Protein AF-0000000072544429 (afdb_homodimer)

Foldseek 3Di:
DDCVLVQKFKEKEWEWEDPDPPTDIDIDIDIGGAQAFQVVVLVVVCVVDVQSDWDWDQDPPQGTATQDGSRRGADCPPQNKGWFKAKQVRHGDPGDRRNDGDDGPIYIYTYIDTDDPCPPD/DDCVLVQKFKEKEWEWEDPDPPTDIDIDIDIGGAQAFQVVVLVVVCVVDVQSDWDWDQDPPQGTATQDGSPRGADCPPQNKGWFKAKQVRHGDPGDRRNDGDDGPIYIYTYIDTDDPPPPD

Solvent-accessible surface area (backbone atoms only — not comparable to full-atom values): 13353 Å² total; per-residue (Å²): 137,90,69,82,69,69,69,48,30,38,35,35,44,33,41,35,29,84,79,54,90,81,63,50,74,51,70,49,78,42,79,37,64,67,74,47,31,38,47,60,52,45,54,52,42,11,57,74,36,72,64,45,24,33,29,31,33,42,40,60,91,60,36,44,45,66,43,23,48,54,85,47,64,47,35,62,80,86,66,30,24,37,62,46,50,21,39,72,82,70,40,74,55,94,62,44,40,49,71,35,52,64,52,74,72,34,3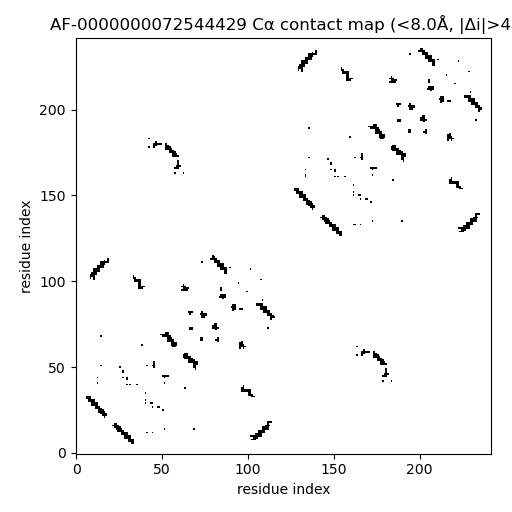8,38,32,41,35,49,40,66,66,71,82,68,73,73,129,136,80,75,75,67,69,68,50,33,38,35,35,44,33,43,35,30,82,79,53,89,83,64,48,74,48,71,48,78,41,79,37,64,68,74,47,32,38,46,58,50,46,52,51,41,12,56,74,36,71,66,46,24,34,29,31,34,43,40,59,89,61,35,43,45,67,44,24,48,53,86,47,63,45,34,61,81,87,65,31,25,37,62,44,50,21,39,71,82,70,40,73,55,94,63,43,40,52,69,36,51,64,52,73,72,33,39,38,33,40,35,48,41,66,65,72,81,68,72,72,129

Structure (mmCIF, N/CA/C/O backbone):
data_AF-0000000072544429-model_v1
#
loop_
_entity.id
_entity.type
_entity.pdbx_description
1 polymer 'Transcobalamin-like C-terminal domain-containing protein'
#
loop_
_atom_site.group_PDB
_atom_site.id
_atom_site.type_symbol
_atom_site.label_atom_id
_atom_site.label_alt_id
_atom_site.label_comp_id
_atom_site.label_asym_id
_atom_site.label_entity_id
_atom_site.label_seq_id
_atom_site.pdbx_PDB_ins_code
_atom_site.Cartn_x
_atom_site.Cartn_y
_atom_site.Cartn_z
_atom_site.occupancy
_atom_site.B_iso_or_equiv
_atom_site.auth_seq_id
_atom_site.auth_comp_id
_atom_site.auth_asym_id
_atom_site.auth_atom_id
_atom_site.pdbx_PDB_model_num
ATOM 1 N N . MET A 1 1 ? -32.344 24.516 -3.695 1 34.16 1 MET A N 1
ATOM 2 C CA . MET A 1 1 ? -31.188 23.984 -4.391 1 34.16 1 MET A CA 1
ATOM 3 C C . MET A 1 1 ? -30.438 22.984 -3.518 1 34.16 1 MET A C 1
ATOM 5 O O . MET A 1 1 ? -29.328 22.562 -3.854 1 34.16 1 MET A O 1
ATOM 9 N N . GLY A 1 2 ? -30.812 22.688 -2.195 1 32.78 2 GLY A N 1
ATOM 10 C CA . GLY A 1 2 ? -29.891 22.672 -1.06 1 32.78 2 GLY A CA 1
ATOM 11 C C . GLY A 1 2 ? -28.859 21.562 -1.135 1 32.78 2 GLY A C 1
ATOM 12 O O . GLY A 1 2 ? -27.656 21.828 -1.065 1 32.78 2 GLY A O 1
ATOM 13 N N . SER A 1 3 ? -29 20.375 -0.21 1 39.56 3 SER A N 1
ATOM 14 C CA . SER A 1 3 ? -28.594 19.469 0.858 1 39.56 3 SER A CA 1
ATOM 15 C C . SER A 1 3 ? -28.078 18.141 0.297 1 39.56 3 SER A C 1
ATOM 17 O O . SER A 1 3 ? -28.203 17.094 0.939 1 39.56 3 SER A O 1
ATOM 19 N N . TYR A 1 4 ? -28.125 17.781 -0.86 1 42.16 4 TYR A N 1
ATOM 20 C CA . TYR A 1 4 ? -27.891 16.5 -1.511 1 42.16 4 TYR A CA 1
ATOM 21 C C . TYR A 1 4 ? -26.531 15.922 -1.142 1 42.16 4 TYR A C 1
ATOM 23 O O . TYR A 1 4 ? -26.219 14.789 -1.49 1 42.16 4 TYR A O 1
ATOM 31 N N . LEU A 1 5 ? -25.547 16.812 -1.023 1 50.72 5 LEU A N 1
ATOM 32 C CA . LEU A 1 5 ? -24.188 16.422 -0.693 1 50.72 5 LEU A CA 1
ATOM 33 C C . LEU A 1 5 ? -24.109 15.789 0.691 1 50.72 5 LEU A C 1
ATOM 35 O O . LEU A 1 5 ? -23.062 15.812 1.343 1 50.72 5 LEU A O 1
ATOM 39 N N . SER A 1 6 ? -25.312 15.562 1.276 1 61.19 6 SER A N 1
ATOM 40 C CA . SER A 1 6 ? -25.609 15.25 2.674 1 61.19 6 SER A CA 1
ATOM 41 C C . SER A 1 6 ? -24.844 14.008 3.131 1 61.19 6 SER A C 1
ATOM 43 O O . SER A 1 6 ? -24.469 13.906 4.301 1 61.19 6 SER A O 1
ATOM 45 N N . GLY A 1 7 ? -24.516 13.18 2.271 1 78 7 GLY A N 1
ATOM 46 C CA . GLY A 1 7 ? -23.922 11.914 2.682 1 78 7 GLY A CA 1
ATOM 47 C C . GLY A 1 7 ? -22.406 11.906 2.584 1 78 7 GLY A C 1
ATOM 48 O O . GLY A 1 7 ? -21.75 11.062 3.193 1 78 7 GLY A O 1
ATOM 49 N N . PHE A 1 8 ? -21.969 12.992 1.884 1 84.56 8 PHE A N 1
ATOM 50 C CA . PHE A 1 8 ? -20.531 13.023 1.747 1 84.56 8 PHE A CA 1
ATOM 51 C C . PHE A 1 8 ? -19.906 13.953 2.783 1 84.56 8 PHE A C 1
ATOM 53 O O . PHE A 1 8 ? -20.531 14.93 3.201 1 84.56 8 PHE A O 1
ATOM 60 N N . CYS A 1 9 ? -18.891 13.562 3.322 1 91.94 9 CYS A N 1
ATOM 61 C CA . CYS A 1 9 ? -18.047 14.359 4.195 1 91.94 9 CYS A CA 1
ATOM 62 C C . CYS A 1 9 ? -16.812 14.875 3.443 1 91.94 9 CYS A C 1
ATOM 64 O O . CYS A 1 9 ? -16.578 14.484 2.301 1 91.94 9 CYS A O 1
ATOM 66 N N . TYR A 1 10 ? -16.156 15.883 4.031 1 95.44 10 TYR A N 1
ATOM 67 C CA . TYR A 1 10 ? -14.898 16.297 3.432 1 95.44 10 TYR A CA 1
ATOM 68 C C . TYR A 1 10 ? -13.773 16.266 4.461 1 95.44 10 TYR A C 1
ATOM 70 O O . TYR A 1 10 ? -14.016 16.453 5.656 1 95.44 10 TYR A O 1
ATOM 78 N N . VAL A 1 11 ? -12.664 15.922 4.082 1 97.94 11 VAL A N 1
ATOM 79 C CA . VAL A 1 11 ? -11.43 15.898 4.859 1 97.94 11 VAL A CA 1
ATOM 80 C C . VAL A 1 11 ? -10.32 16.609 4.086 1 97.94 11 VAL A C 1
ATOM 82 O O . VAL A 1 11 ? -10.188 16.438 2.873 1 97.94 11 VAL A O 1
ATOM 85 N N . LYS A 1 12 ? -9.562 17.484 4.746 1 98.75 12 LYS A N 1
ATOM 86 C CA . LYS A 1 12 ? -8.359 18.078 4.152 1 98.75 12 LYS A CA 1
ATOM 87 C C . LYS A 1 12 ? -7.121 17.266 4.523 1 98.75 12 LYS A C 1
ATOM 89 O O . LYS A 1 12 ? -6.84 17.062 5.707 1 98.75 12 LYS A O 1
ATOM 94 N N . LEU A 1 13 ? -6.414 16.766 3.561 1 98.81 13 LEU A N 1
ATOM 95 C CA . LEU A 1 13 ? -5.16 16.062 3.789 1 98.81 13 LEU A CA 1
ATOM 96 C C . LEU A 1 13 ? -3.967 16.953 3.465 1 98.81 13 LEU A C 1
ATOM 98 O O . LEU A 1 13 ? -3.943 17.609 2.422 1 98.81 13 LEU A O 1
ATOM 102 N N . LYS A 1 14 ? -3.016 16.953 4.344 1 98.88 14 LYS A N 1
ATOM 103 C CA . LYS A 1 14 ? -1.781 17.703 4.172 1 98.88 14 LYS A CA 1
ATOM 104 C C . LYS A 1 14 ? -0.558 16.797 4.254 1 98.88 14 LYS A C 1
ATOM 106 O O . LYS A 1 14 ? -0.542 15.836 5.027 1 98.88 14 LYS A O 1
ATOM 111 N N . ILE A 1 15 ? 0.41 17.109 3.412 1 98.94 15 ILE A N 1
ATOM 112 C CA . ILE A 1 15 ? 1.74 16.516 3.553 1 98.94 15 ILE A CA 1
ATOM 113 C C . ILE A 1 15 ? 2.779 17.625 3.682 1 98.94 15 ILE A C 1
ATOM 115 O O . ILE A 1 15 ? 2.658 18.672 3.045 1 98.94 15 ILE A O 1
ATOM 119 N N . GLN A 1 16 ? 3.719 17.344 4.566 1 98.81 16 GLN A N 1
ATOM 120 C CA . GLN A 1 16 ? 4.703 18.422 4.707 1 98.81 16 GLN A CA 1
ATOM 121 C C . GLN A 1 16 ? 6.055 17.859 5.16 1 98.81 16 GLN A C 1
ATOM 123 O O . GLN A 1 16 ? 6.109 16.891 5.918 1 98.81 16 GLN A O 1
ATOM 128 N N . ASN A 1 17 ? 7.078 18.391 4.656 1 98.69 17 ASN A N 1
ATOM 129 C CA . ASN A 1 17 ? 8.477 18.219 5.035 1 98.69 17 ASN A CA 1
ATOM 130 C C . ASN A 1 17 ? 9.148 19.547 5.324 1 98.69 17 ASN A C 1
ATOM 132 O O . ASN A 1 17 ? 9.445 20.312 4.406 1 98.69 17 ASN A O 1
ATOM 136 N N . ASP A 1 18 ? 9.398 19.734 6.602 1 97.25 18 ASP A N 1
ATOM 137 C CA . ASP A 1 18 ? 10.023 21 6.992 1 97.25 18 ASP A CA 1
ATOM 138 C C . ASP A 1 18 ? 11.422 20.75 7.57 1 97.25 18 ASP A C 1
ATOM 140 O O . ASP A 1 18 ? 12.055 21.688 8.078 1 97.25 18 ASP A O 1
ATOM 144 N N . ILE A 1 19 ? 11.883 19.562 7.574 1 94.94 19 ILE A N 1
ATOM 145 C CA . ILE A 1 19 ? 13.07 19.281 8.383 1 94.94 19 ILE A CA 1
ATOM 146 C C . ILE A 1 19 ? 14.281 19.109 7.477 1 94.94 19 ILE A C 1
ATOM 148 O O . ILE A 1 19 ? 15.422 19.219 7.93 1 94.94 19 ILE A O 1
ATOM 152 N N . GLN A 1 20 ? 14.102 18.75 6.168 1 93.06 20 GLN A N 1
ATOM 153 C CA . GLN A 1 20 ? 15.227 18.625 5.258 1 93.06 20 GLN A CA 1
ATOM 154 C C . GLN A 1 20 ? 14.883 19.141 3.867 1 93.06 20 GLN A C 1
ATOM 156 O O . GLN A 1 20 ? 13.711 19.172 3.484 1 93.06 20 GLN A O 1
ATOM 161 N N . PRO A 1 21 ? 15.977 19.609 3.154 1 93.75 21 PRO A N 1
ATOM 162 C CA . PRO A 1 21 ? 15.711 20.031 1.78 1 93.75 21 PRO A CA 1
ATOM 163 C C . PRO A 1 21 ? 15.414 18.875 0.843 1 93.75 21 PRO A C 1
ATOM 165 O O . PRO A 1 21 ? 16.031 17.812 0.963 1 93.75 21 PRO A O 1
ATOM 168 N N . GLU A 1 22 ? 14.5 19.156 -0.2 1 95.06 22 GLU A N 1
ATOM 169 C CA . GLU A 1 22 ? 13.609 20.234 -0.583 1 95.06 22 GLU A CA 1
ATOM 170 C C . GLU A 1 22 ? 12.367 20.281 0.302 1 95.06 22 GLU A C 1
ATOM 172 O O . GLU A 1 22 ? 11.656 19.281 0.42 1 95.06 22 GLU A O 1
ATOM 177 N N . HIS A 1 23 ? 12.102 21.422 0.927 1 97.88 23 HIS A N 1
ATOM 178 C CA . HIS A 1 23 ? 10.93 21.625 1.774 1 97.88 23 HIS A CA 1
ATOM 179 C C . HIS A 1 23 ? 9.656 21.703 0.94 1 97.88 23 HIS A C 1
ATOM 181 O O . HIS A 1 23 ? 9.68 22.219 -0.179 1 97.88 23 HIS A O 1
ATOM 187 N N . PHE A 1 24 ? 8.594 21.141 1.545 1 98.62 24 PHE A N 1
ATOM 188 C CA . PHE A 1 24 ? 7.332 21.266 0.818 1 98.62 24 PHE A CA 1
ATOM 189 C C . PHE A 1 24 ? 6.145 21.188 1.772 1 98.62 24 PHE A C 1
ATOM 191 O O . PHE A 1 24 ? 6.273 20.688 2.889 1 98.62 24 PHE A O 1
ATOM 198 N N . GLU A 1 25 ? 5.059 21.766 1.343 1 98.56 25 GLU A N 1
ATOM 199 C CA . GLU A 1 25 ? 3.725 21.641 1.927 1 98.56 25 GLU A CA 1
ATOM 200 C C . GLU A 1 25 ? 2.65 21.594 0.844 1 98.56 25 GLU A C 1
ATOM 202 O O . GLU A 1 25 ? 2.527 22.531 0.042 1 98.56 25 GLU A O 1
ATOM 207 N N . TYR A 1 26 ? 1.972 20.531 0.799 1 98.75 26 TYR A N 1
ATOM 208 C CA . TYR A 1 26 ? 0.857 20.391 -0.131 1 98.75 26 TYR A CA 1
ATOM 209 C C . TYR A 1 26 ? -0.409 19.953 0.601 1 98.75 26 TYR A C 1
ATOM 211 O O . TYR A 1 26 ? -0.339 19.344 1.667 1 98.75 26 TYR A O 1
ATOM 219 N N . SER A 1 27 ? -1.556 20.297 0.044 1 98.75 27 SER A N 1
ATOM 220 C CA . SER A 1 27 ? -2.822 19.875 0.639 1 98.75 27 SER A CA 1
ATOM 221 C C . SER A 1 27 ? -3.889 19.656 -0.429 1 98.75 27 SER A C 1
ATOM 223 O O . SER A 1 27 ? -3.805 20.219 -1.522 1 98.75 27 SER A O 1
ATOM 225 N N . VAL A 1 28 ? -4.77 18.828 -0.128 1 98.44 28 VAL A N 1
ATOM 226 C CA . VAL A 1 28 ? -5.926 18.562 -0.975 1 98.44 28 VAL A CA 1
ATOM 227 C C . VAL A 1 28 ? -7.168 18.375 -0.108 1 98.44 28 VAL A C 1
ATOM 229 O O . VAL A 1 28 ? -7.082 17.844 1.002 1 98.44 28 VAL A O 1
ATOM 232 N N . THR A 1 29 ? -8.289 18.891 -0.552 1 98.25 29 THR A N 1
ATOM 233 C CA . THR A 1 29 ? -9.578 18.625 0.082 1 98.25 29 THR A CA 1
ATOM 234 C C . THR A 1 29 ? -10.305 17.484 -0.62 1 98.25 29 THR A C 1
ATOM 236 O O . THR A 1 29 ? -10.477 17.516 -1.84 1 98.25 29 THR A O 1
ATOM 239 N N . LEU A 1 30 ? -10.711 16.547 0.178 1 97.5 30 LEU A N 1
ATOM 240 C CA . LEU A 1 30 ? -11.32 15.352 -0.374 1 97.5 30 LEU A CA 1
ATOM 241 C C . LEU A 1 30 ? -12.773 15.227 0.065 1 97.5 30 LEU A C 1
ATOM 243 O O . LEU A 1 30 ? -13.094 15.406 1.243 1 97.5 30 LEU A O 1
ATOM 247 N N . TRP A 1 31 ? -13.586 14.898 -0.929 1 94.44 31 TRP A N 1
ATOM 248 C CA . TRP A 1 31 ? -14.969 14.539 -0.655 1 94.44 31 TRP A CA 1
ATOM 249 C C . TRP A 1 31 ? -15.148 13.023 -0.665 1 94.44 31 TRP A C 1
ATOM 251 O O . TRP A 1 31 ? -14.805 12.359 -1.642 1 94.44 31 TRP A O 1
ATOM 261 N N . ASN A 1 32 ? -15.609 12.492 0.467 1 92.56 32 ASN A N 1
ATOM 262 C CA . ASN A 1 32 ? -15.664 11.047 0.602 1 92.56 32 ASN A CA 1
ATOM 263 C C . ASN A 1 32 ? -16.859 10.602 1.426 1 92.56 32 ASN A C 1
ATOM 265 O O . ASN A 1 32 ? -17.5 11.422 2.102 1 92.56 32 ASN A O 1
ATOM 269 N N . LEU A 1 33 ? -17.156 9.25 1.265 1 92 33 LEU A N 1
ATOM 270 C CA . LEU A 1 33 ? -18.125 8.656 2.178 1 92 33 LEU A CA 1
ATOM 271 C C . LEU A 1 33 ? -17.641 8.727 3.619 1 92 33 LEU A C 1
ATOM 273 O O . LEU A 1 33 ? -16.422 8.75 3.865 1 92 33 LEU A O 1
ATOM 277 N N . PRO A 1 34 ? -18.641 8.812 4.492 1 91.88 34 PRO A N 1
ATOM 278 C CA . PRO A 1 34 ? -18.234 8.898 5.898 1 91.88 34 PRO A CA 1
ATOM 279 C C . PRO A 1 34 ? -17.516 7.645 6.383 1 91.88 34 PRO A C 1
ATOM 281 O O . PRO A 1 34 ? -17.703 6.562 5.82 1 91.88 34 PRO A O 1
ATOM 284 N N . LYS A 1 35 ? -16.656 7.785 7.336 1 94.12 35 LYS A N 1
ATOM 285 C CA . LYS A 1 35 ? -16.047 6.715 8.117 1 94.12 35 LYS A CA 1
ATOM 286 C C . LYS A 1 35 ? -15.078 5.895 7.262 1 94.12 35 LYS A C 1
ATOM 288 O O . LYS A 1 35 ? -14.859 4.711 7.523 1 94.12 35 LYS A O 1
ATOM 293 N N . GLN A 1 36 ? -14.555 6.445 6.141 1 96 36 GLN A N 1
ATOM 294 C CA . GLN A 1 36 ? -13.484 5.781 5.395 1 96 36 GLN A CA 1
ATOM 295 C C . GLN A 1 36 ? -12.156 5.879 6.129 1 96 36 GLN A C 1
ATOM 297 O O . GLN A 1 36 ? -11.828 6.922 6.703 1 96 36 GLN A O 1
ATOM 302 N N . PRO A 1 37 ? -11.445 4.734 6.164 1 97.75 37 PRO A N 1
ATOM 303 C CA . PRO A 1 37 ? -10.117 4.82 6.781 1 97.75 37 PRO A CA 1
ATOM 304 C C . PRO A 1 37 ? -9.195 5.793 6.059 1 97.75 37 PRO A C 1
ATOM 306 O O . PRO A 1 37 ? -9.32 5.988 4.848 1 97.75 37 PRO A O 1
ATOM 309 N N . LEU A 1 38 ? -8.312 6.379 6.793 1 98.56 38 LEU A N 1
ATOM 310 C CA . LEU A 1 38 ? -7.379 7.387 6.301 1 98.56 38 LEU A CA 1
ATOM 311 C C . LEU A 1 38 ? -6.594 6.863 5.105 1 98.56 38 LEU A C 1
ATOM 313 O O . LEU A 1 38 ? -6.285 7.617 4.18 1 98.56 38 LEU A O 1
ATOM 317 N N . ILE A 1 39 ? -6.258 5.559 5.031 1 98.44 39 ILE A N 1
ATOM 318 C CA . ILE A 1 39 ? -5.484 5 3.928 1 98.44 39 ILE A CA 1
ATOM 319 C C . ILE A 1 39 ? -6.258 5.16 2.621 1 98.44 39 ILE A C 1
ATOM 321 O O . ILE A 1 39 ? -5.668 5.41 1.569 1 98.44 39 ILE A O 1
ATOM 325 N N . ARG A 1 40 ? -7.562 5.02 2.662 1 97.12 40 ARG A N 1
ATOM 326 C CA . ARG A 1 40 ? -8.383 5.215 1.47 1 97.12 40 ARG A CA 1
ATOM 327 C C . ARG A 1 40 ? -8.383 6.676 1.041 1 97.12 40 ARG A C 1
ATOM 329 O O . ARG A 1 40 ? -8.414 6.98 -0.153 1 97.12 40 ARG A O 1
ATOM 336 N N . LEU A 1 41 ? -8.391 7.586 2.018 1 98.12 41 LEU A N 1
ATOM 337 C CA . LEU A 1 41 ? -8.32 9.008 1.706 1 98.12 41 LEU A CA 1
ATOM 338 C C . LEU A 1 41 ? -6.977 9.359 1.08 1 98.12 41 LEU A C 1
ATOM 340 O O . LEU A 1 41 ? -6.906 10.195 0.176 1 98.12 41 LEU A O 1
ATOM 344 N N . LEU A 1 42 ? -5.926 8.727 1.552 1 98.5 42 LEU A N 1
ATOM 345 C CA . LEU A 1 42 ? -4.605 8.953 0.974 1 98.5 42 LEU A CA 1
ATOM 346 C C . LEU A 1 42 ? -4.551 8.461 -0.468 1 98.5 42 LEU A C 1
ATOM 348 O O . LEU A 1 42 ? -3.957 9.109 -1.329 1 98.5 42 LEU A O 1
ATOM 352 N N . GLU A 1 43 ? -5.184 7.27 -0.757 1 97.81 43 GLU A N 1
ATOM 353 C CA . GLU A 1 43 ? -5.32 6.789 -2.129 1 97.81 43 GLU A CA 1
ATOM 354 C C . GLU A 1 43 ? -6.031 7.82 -3.004 1 97.81 43 GLU A C 1
ATOM 356 O O . GLU A 1 43 ? -5.574 8.125 -4.105 1 97.81 43 GLU A O 1
ATOM 361 N N . HIS A 1 44 ? -7.117 8.305 -2.465 1 97 44 HIS A N 1
ATOM 362 C CA . HIS A 1 44 ? -7.887 9.312 -3.188 1 97 44 HIS A CA 1
ATOM 363 C C . HIS A 1 44 ? -7.062 10.57 -3.426 1 97 44 HIS A C 1
ATOM 365 O O . HIS A 1 44 ? -7.121 11.156 -4.508 1 97 44 HIS A O 1
ATOM 371 N N . ALA A 1 45 ? -6.34 11 -2.422 1 98.12 45 ALA A N 1
ATOM 372 C CA . ALA A 1 45 ? -5.484 12.18 -2.555 1 98.12 45 ALA A CA 1
ATOM 373 C C . ALA A 1 45 ? -4.461 11.992 -3.672 1 98.12 45 ALA A C 1
ATOM 375 O O . ALA A 1 45 ? -4.211 12.906 -4.457 1 98.12 45 ALA A O 1
ATOM 376 N N . ALA A 1 46 ? -3.877 10.82 -3.713 1 97.56 46 ALA A N 1
ATOM 377 C CA . ALA A 1 46 ? -2.891 10.523 -4.75 1 97.56 46 ALA A CA 1
ATOM 378 C C . ALA A 1 46 ? -3.516 10.602 -6.137 1 97.56 46 ALA A C 1
ATOM 380 O O . ALA A 1 46 ? -2.857 11 -7.102 1 97.56 46 ALA A O 1
ATOM 381 N N . ASP A 1 47 ? -4.809 10.172 -6.254 1 96.31 47 ASP A N 1
ATOM 382 C CA . ASP A 1 47 ? -5.516 10.25 -7.527 1 96.31 47 ASP A CA 1
ATOM 383 C C . ASP A 1 47 ? -5.742 11.695 -7.945 1 96.31 47 ASP A C 1
ATOM 385 O O . ASP A 1 47 ? -5.793 12.008 -9.141 1 96.31 47 ASP A O 1
ATOM 389 N N . GLU A 1 48 ? -5.812 12.57 -6.977 1 96.19 48 GLU A N 1
ATOM 390 C CA . GLU A 1 48 ? -6.152 13.969 -7.238 1 96.19 48 GLU A CA 1
ATOM 391 C C . GLU A 1 48 ? -4.898 14.82 -7.438 1 96.19 48 GLU A C 1
ATOM 393 O O . GLU A 1 48 ? -4.926 15.805 -8.164 1 96.19 48 GLU A O 1
ATOM 398 N N . ASP A 1 49 ? -3.898 14.547 -6.785 1 97.44 49 ASP A N 1
ATOM 399 C CA . ASP A 1 49 ? -2.664 15.32 -6.742 1 97.44 49 ASP A CA 1
ATOM 400 C C . ASP A 1 49 ? -1.441 14.406 -6.68 1 97.44 49 ASP A C 1
ATOM 402 O O . ASP A 1 49 ? -1.24 13.695 -5.695 1 97.44 49 ASP A O 1
ATOM 406 N N . PRO A 1 50 ? -0.61 14.414 -7.73 1 95.75 50 PRO A N 1
ATOM 407 C CA . PRO A 1 50 ? 0.52 13.484 -7.809 1 95.75 50 PRO A CA 1
ATOM 408 C C . PRO A 1 50 ? 1.513 13.672 -6.664 1 95.75 50 PRO A C 1
ATOM 410 O O . PRO A 1 50 ? 2.318 12.773 -6.391 1 95.75 50 PRO A O 1
ATOM 413 N N . HIS A 1 51 ? 1.485 14.766 -5.93 1 97.56 51 HIS A N 1
ATOM 414 C CA . HIS A 1 51 ? 2.373 14.961 -4.789 1 97.56 51 HIS A CA 1
ATOM 415 C C . HIS A 1 51 ? 2.047 13.992 -3.664 1 97.56 51 HIS A C 1
ATOM 417 O O . HIS A 1 51 ? 2.879 13.75 -2.785 1 97.56 51 HIS A O 1
ATOM 423 N N . PHE A 1 52 ? 0.876 13.398 -3.719 1 98.38 52 PHE A N 1
ATOM 424 C CA . PHE A 1 52 ? 0.449 12.508 -2.643 1 98.38 52 PHE A CA 1
ATOM 425 C C . PHE A 1 52 ? 0.761 11.055 -2.979 1 98.38 52 PHE A C 1
ATOM 427 O O . PHE A 1 52 ? 0.314 10.141 -2.281 1 98.38 52 PHE A O 1
ATOM 434 N N . LYS A 1 53 ? 1.496 10.852 -4.062 1 97.81 53 LYS A N 1
ATOM 435 C CA . LYS A 1 53 ? 1.997 9.5 -4.297 1 97.81 53 LYS A CA 1
ATOM 436 C C . LYS A 1 53 ? 2.711 8.953 -3.064 1 97.81 53 LYS A C 1
ATOM 438 O O . LYS A 1 53 ? 3.48 9.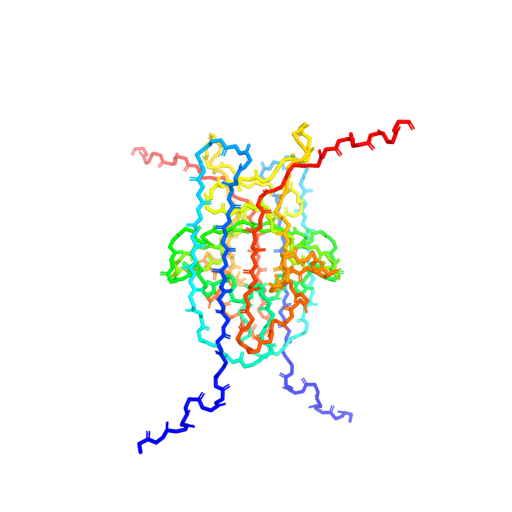672 -2.42 1 97.81 53 LYS A O 1
ATOM 443 N N . PHE A 1 54 ? 2.436 7.586 -2.744 1 98.62 54 PHE A N 1
ATOM 444 C CA . PHE A 1 54 ? 3.027 7.078 -1.514 1 98.62 54 PHE A CA 1
ATOM 445 C C . PHE A 1 54 ? 3.379 5.602 -1.654 1 98.62 54 PHE A C 1
ATOM 447 O O . PHE A 1 54 ? 2.871 4.918 -2.547 1 98.62 54 PHE A O 1
ATOM 454 N N . THR A 1 55 ? 4.293 5.219 -0.837 1 98.56 55 THR A N 1
ATOM 455 C CA . THR A 1 55 ? 4.656 3.822 -0.625 1 98.56 55 THR A CA 1
ATOM 456 C C . THR A 1 55 ? 4.316 3.385 0.796 1 98.56 55 THR A C 1
ATOM 458 O O . THR A 1 55 ? 4.547 4.125 1.753 1 98.56 55 THR A O 1
ATOM 461 N N . ALA A 1 56 ? 3.748 2.213 0.89 1 98.56 56 ALA A N 1
ATOM 462 C CA . ALA A 1 56 ? 3.363 1.714 2.207 1 98.56 56 ALA A CA 1
ATOM 463 C C . ALA A 1 56 ? 3.652 0.221 2.334 1 98.56 56 ALA A C 1
ATOM 465 O O . ALA A 1 56 ? 3.717 -0.492 1.329 1 98.56 56 ALA A O 1
ATOM 466 N N . THR A 1 57 ? 3.906 -0.212 3.525 1 97.62 57 THR A N 1
ATOM 467 C CA . THR A 1 57 ? 4.051 -1.622 3.865 1 97.62 57 THR A CA 1
ATOM 468 C C . THR A 1 57 ? 2.859 -2.107 4.688 1 97.62 57 THR A C 1
ATOM 470 O O . THR A 1 57 ? 2.422 -1.427 5.617 1 97.62 57 THR A O 1
ATOM 473 N N . TYR A 1 58 ? 2.273 -3.26 4.234 1 97.31 58 TYR A N 1
ATOM 474 C CA . TYR A 1 58 ? 1.172 -3.838 4.996 1 97.31 58 TYR A CA 1
ATOM 475 C C . TYR A 1 58 ? 1.684 -4.855 6.004 1 97.31 58 TYR A C 1
ATOM 477 O O . TYR A 1 58 ? 2.352 -5.824 5.637 1 97.31 58 TYR A O 1
ATOM 485 N N . PHE A 1 59 ? 1.348 -4.598 7.336 1 91 59 PHE A N 1
ATOM 486 C CA . PHE A 1 59 ? 1.733 -5.48 8.43 1 91 59 PHE A CA 1
ATOM 487 C C . PHE A 1 59 ? 0.519 -6.211 8.984 1 91 59 PHE A C 1
ATOM 489 O O . PHE A 1 59 ? -0.558 -5.625 9.125 1 91 59 PHE A O 1
ATOM 496 N N . ASP A 1 60 ? 0.785 -7.402 9.281 1 88.81 60 ASP A N 1
ATOM 497 C CA . ASP A 1 60 ? -0.264 -8.25 9.852 1 88.81 60 ASP A CA 1
ATOM 498 C C . ASP A 1 60 ? -0.868 -7.609 11.094 1 88.81 60 ASP A C 1
ATOM 500 O O . ASP A 1 60 ? -0.141 -7.211 12.016 1 88.81 60 ASP A O 1
ATOM 504 N N . GLY A 1 61 ? -2.168 -7.523 11.078 1 86.44 61 GLY A N 1
ATOM 505 C CA . GLY A 1 61 ? -2.898 -7.031 12.242 1 86.44 61 GLY A CA 1
ATOM 506 C C . GLY A 1 61 ? -2.777 -5.531 12.43 1 86.44 61 GLY A C 1
ATOM 507 O O . GLY A 1 61 ? -3.484 -4.945 13.25 1 86.44 61 GLY A O 1
ATOM 508 N N . LYS A 1 62 ? -1.906 -4.836 11.75 1 90.06 62 LYS A N 1
ATOM 509 C CA . LYS A 1 62 ? -1.67 -3.412 11.984 1 90.06 62 LYS A CA 1
ATOM 510 C C . LYS A 1 62 ? -2.084 -2.578 10.781 1 90.06 62 LYS A C 1
ATOM 512 O O . LYS A 1 62 ? -2.4 -1.396 10.914 1 90.06 62 LYS A O 1
ATOM 517 N N . GLY A 1 63 ? -2.021 -3.184 9.594 1 95.56 63 GLY A N 1
ATOM 518 C CA . GLY A 1 63 ? -2.381 -2.455 8.383 1 95.56 63 GLY A CA 1
ATOM 519 C C . GLY A 1 63 ? -1.194 -1.785 7.719 1 95.56 63 GLY A C 1
ATOM 520 O O . GLY A 1 63 ? -0.072 -2.291 7.781 1 95.56 63 GLY A O 1
ATOM 521 N N . TYR A 1 64 ? -1.47 -0.684 7.004 1 97.88 64 TYR A N 1
ATOM 522 C CA . TYR A 1 64 ? -0.455 -0.005 6.203 1 97.88 64 TYR A CA 1
ATOM 523 C C . TYR A 1 64 ? 0.383 0.931 7.066 1 97.88 64 TYR A C 1
ATOM 525 O O . TYR A 1 64 ? -0.159 1.773 7.785 1 97.88 64 TYR A O 1
ATOM 533 N N . PHE A 1 65 ? 1.646 0.732 7.031 1 97.44 65 PHE A N 1
ATOM 534 C CA . PHE A 1 65 ? 2.627 1.713 7.477 1 97.44 65 PHE A CA 1
ATOM 535 C C . PHE A 1 65 ? 3.104 2.572 6.312 1 97.44 65 PHE A C 1
ATOM 537 O O . PHE A 1 65 ? 3.547 2.049 5.289 1 97.44 65 PHE A O 1
ATOM 544 N N . ILE A 1 66 ? 3.045 3.867 6.414 1 98.56 66 ILE A N 1
ATOM 545 C CA . ILE A 1 66 ? 3.402 4.77 5.324 1 98.56 66 ILE A CA 1
ATOM 546 C C . ILE A 1 66 ? 4.918 4.961 5.293 1 98.56 66 ILE A C 1
ATOM 548 O O . ILE A 1 66 ? 5.488 5.586 6.191 1 98.56 66 ILE A O 1
ATOM 552 N N . ASP A 1 67 ? 5.555 4.535 4.219 1 98.38 67 ASP A N 1
ATOM 553 C CA . ASP A 1 67 ? 7.012 4.547 4.121 1 98.38 67 ASP A CA 1
ATOM 554 C C . ASP A 1 67 ? 7.512 5.836 3.479 1 98.38 67 ASP A C 1
ATOM 556 O O . ASP A 1 67 ? 8.57 6.352 3.848 1 98.38 67 ASP A O 1
ATOM 560 N N . ALA A 1 68 ? 6.789 6.262 2.463 1 98.56 68 ALA A N 1
ATOM 561 C CA . ALA A 1 68 ? 7.207 7.418 1.677 1 98.56 68 ALA A CA 1
ATOM 562 C C . ALA A 1 68 ? 6 8.172 1.131 1 98.56 68 ALA A C 1
ATOM 564 O O . ALA A 1 68 ? 4.98 7.57 0.788 1 98.56 68 ALA A O 1
ATOM 565 N N . ILE A 1 69 ? 6.098 9.398 1.099 1 98.62 69 ILE A N 1
ATOM 566 C CA . ILE A 1 69 ? 5.156 10.281 0.415 1 98.62 69 ILE A CA 1
ATOM 567 C C . ILE A 1 69 ? 5.922 11.297 -0.425 1 98.62 69 ILE A C 1
ATOM 569 O O . ILE A 1 69 ? 6.945 11.836 0.014 1 98.62 69 ILE A O 1
ATOM 573 N N . ASN A 1 70 ? 5.387 11.578 -1.643 1 98.12 70 ASN A N 1
ATOM 574 C CA . ASN A 1 70 ? 5.992 12.57 -2.525 1 98.12 70 ASN A CA 1
ATOM 575 C C . ASN A 1 70 ? 7.461 12.258 -2.801 1 98.12 70 ASN A C 1
ATOM 577 O O . ASN A 1 70 ? 8.297 13.164 -2.814 1 98.12 70 ASN A O 1
ATOM 581 N N . GLY A 1 71 ? 7.742 11.016 -2.818 1 96.62 71 GLY A N 1
ATOM 582 C CA . GLY A 1 71 ? 9.086 10.57 -3.16 1 96.62 71 GLY A CA 1
ATOM 583 C C . GLY A 1 71 ? 10.055 10.641 -1.992 1 96.62 71 GLY A C 1
ATOM 584 O O . GLY A 1 71 ? 11.227 10.297 -2.131 1 96.62 71 GLY A O 1
ATOM 585 N N . LEU A 1 72 ? 9.633 11.117 -0.884 1 97.94 72 LEU A N 1
ATOM 586 C CA . LEU A 1 72 ? 10.484 11.219 0.297 1 97.94 72 LEU A CA 1
ATOM 587 C C . LEU A 1 72 ? 10.242 10.047 1.241 1 97.94 72 LEU A C 1
ATOM 589 O O . LEU A 1 72 ? 9.172 9.93 1.836 1 97.94 72 LEU A O 1
ATOM 593 N N . ALA A 1 73 ? 11.258 9.188 1.421 1 97.94 73 ALA A N 1
ATOM 594 C CA . ALA A 1 73 ? 11.148 8 2.27 1 97.94 73 ALA A CA 1
ATOM 595 C C . ALA A 1 73 ? 11.688 8.273 3.668 1 97.94 73 ALA A C 1
ATOM 597 O O . ALA A 1 73 ? 12.719 8.945 3.822 1 97.94 73 ALA A O 1
ATOM 598 N N . GLY A 1 74 ? 10.961 7.852 4.684 1 96.94 74 GLY A N 1
ATOM 599 C CA . GLY A 1 74 ? 11.547 7.785 6.016 1 96.94 74 GLY A CA 1
ATOM 600 C C . GLY A 1 74 ? 12.648 6.754 6.133 1 96.94 74 GLY A C 1
ATOM 601 O O . GLY A 1 74 ? 12.586 5.695 5.5 1 96.94 74 GLY A O 1
ATOM 602 N N . GLU A 1 75 ? 13.625 7.09 6.914 1 93.38 75 GLU A N 1
ATOM 603 C CA . GLU A 1 75 ? 14.727 6.188 7.219 1 93.38 75 GLU A CA 1
ATOM 604 C C . GLU A 1 75 ? 15.008 6.145 8.719 1 93.38 75 GLU A C 1
ATOM 606 O O . GLU A 1 75 ? 15.609 7.07 9.266 1 93.38 75 GLU A O 1
ATOM 611 N N . TRP A 1 76 ? 14.688 5.031 9.266 1 89.06 76 TRP A N 1
ATOM 612 C CA . TRP A 1 76 ? 14.867 4.945 10.719 1 89.06 76 TRP A CA 1
ATOM 613 C C . TRP A 1 76 ? 16.344 4.84 11.078 1 89.06 76 TRP A C 1
ATOM 615 O O . TRP A 1 76 ? 16.797 5.453 12.047 1 89.06 76 TRP A O 1
ATOM 625 N N . ASP A 1 77 ? 17.078 4.09 10.305 1 88.81 77 ASP A N 1
ATOM 626 C CA . ASP A 1 77 ? 18.516 3.984 10.508 1 88.81 77 ASP A CA 1
ATOM 627 C C . ASP A 1 77 ? 19.281 4.434 9.266 1 88.81 77 ASP A C 1
ATOM 629 O O . ASP A 1 77 ? 19.094 3.877 8.18 1 88.81 77 ASP A O 1
ATOM 633 N N . PRO A 1 78 ? 19.969 5.504 9.344 1 87.12 78 PRO A N 1
ATOM 634 C CA . PRO A 1 78 ? 20.547 6.148 10.523 1 87.12 78 PRO A CA 1
ATOM 635 C C . PRO A 1 78 ? 19.812 7.438 10.906 1 87.12 78 PRO A C 1
ATOM 637 O O . PRO A 1 78 ? 20.016 7.969 12 1 87.12 78 PRO A O 1
ATOM 640 N N . ASP A 1 79 ? 18.953 7.867 10.109 1 88.56 79 ASP A N 1
ATOM 641 C CA . ASP A 1 79 ? 18.516 9.258 10.188 1 88.56 79 ASP A CA 1
ATOM 642 C C . ASP A 1 79 ? 17.344 9.406 11.164 1 88.56 79 ASP A C 1
ATOM 644 O O . ASP A 1 79 ? 17 10.523 11.562 1 88.56 79 ASP A O 1
ATOM 648 N N . LYS A 1 80 ? 16.656 8.289 11.547 1 93.81 80 LYS A N 1
ATOM 649 C CA . LYS A 1 80 ? 15.539 8.258 12.469 1 93.81 80 LYS A CA 1
ATOM 650 C C . LYS A 1 80 ? 14.398 9.148 11.992 1 93.81 80 LYS A C 1
ATOM 652 O O . LYS A 1 80 ? 13.836 9.922 12.766 1 93.81 80 LYS A O 1
ATOM 657 N N . THR A 1 81 ? 14.195 9.148 10.68 1 96.88 81 THR A N 1
ATOM 658 C CA . THR A 1 81 ? 13.109 9.922 10.086 1 96.88 81 THR A CA 1
ATOM 659 C C . THR A 1 81 ? 11.922 9.016 9.75 1 96.88 81 THR A C 1
ATOM 661 O O . THR A 1 81 ? 12.102 7.824 9.492 1 96.88 81 THR A O 1
ATOM 664 N N . TYR A 1 82 ? 10.734 9.555 9.836 1 97.56 82 TYR A N 1
ATOM 665 C CA . TYR A 1 82 ? 9.508 8.836 9.516 1 97.56 82 TYR A CA 1
ATOM 666 C C . TYR A 1 82 ? 8.359 9.812 9.266 1 97.56 82 TYR A C 1
ATOM 668 O O . TYR A 1 82 ? 8.5 11.016 9.484 1 97.56 82 TYR A O 1
ATOM 676 N N . TRP A 1 83 ? 7.281 9.328 8.742 1 98 83 TRP A N 1
ATOM 677 C CA . TRP A 1 83 ? 6.066 10.109 8.547 1 98 83 TRP A CA 1
ATOM 678 C C . TRP A 1 83 ? 5.109 9.938 9.719 1 98 83 TRP A C 1
ATOM 680 O O . TRP A 1 83 ? 4.547 8.852 9.914 1 98 83 TRP A O 1
ATOM 690 N N . GLU A 1 84 ? 4.949 10.969 10.516 1 98 84 GLU A N 1
ATOM 691 C CA . GLU A 1 84 ? 3.934 10.93 11.562 1 98 84 GLU A CA 1
ATOM 692 C C . GLU A 1 84 ? 2.594 11.445 11.047 1 98 84 GLU A C 1
ATOM 694 O O . GLU A 1 84 ? 2.547 12.219 10.086 1 98 84 GLU A O 1
ATOM 699 N N . ILE A 1 85 ? 1.521 11.023 11.664 1 98.75 85 ILE A N 1
ATOM 700 C CA . ILE A 1 85 ? 0.175 11.453 11.305 1 98.75 85 ILE A CA 1
ATOM 701 C C . ILE A 1 85 ? -0.414 12.305 12.43 1 98.75 85 ILE A C 1
ATOM 703 O O . ILE A 1 85 ? -0.484 11.867 13.578 1 98.75 85 ILE A O 1
ATOM 707 N N . LEU A 1 86 ? -0.818 13.492 12.023 1 98.75 86 LEU A N 1
ATOM 708 C CA . LEU A 1 86 ? -1.313 14.469 12.992 1 98.75 86 LEU A CA 1
ATOM 709 C C . LEU A 1 86 ? -2.779 14.797 12.734 1 98.75 86 LEU A C 1
ATOM 711 O O . LEU A 1 86 ? -3.201 14.898 11.578 1 98.75 86 LEU A O 1
ATOM 715 N N . ASP A 1 87 ? -3.508 14.906 13.828 1 98.5 87 ASP A N 1
ATOM 716 C CA . ASP A 1 87 ? -4.902 15.32 13.711 1 98.5 87 ASP A CA 1
ATOM 717 C C . ASP A 1 87 ? -5.016 16.828 13.539 1 98.5 87 ASP A C 1
ATOM 719 O O . ASP A 1 87 ? -4.012 17.516 13.297 1 98.5 87 ASP A O 1
ATOM 723 N N . SER A 1 88 ? -6.23 17.328 13.609 1 98.44 88 SER A N 1
ATOM 724 C CA . SER A 1 88 ? -6.5 18.75 13.359 1 98.44 88 SER A CA 1
ATOM 725 C C . SER A 1 88 ? -5.762 19.641 14.352 1 98.44 88 SER A C 1
ATOM 727 O O . SER A 1 88 ? -5.438 20.781 14.039 1 98.44 88 SER A O 1
ATOM 729 N N . ASP A 1 89 ? -5.484 19.094 15.5 1 97.94 89 ASP A N 1
ATOM 730 C CA . ASP A 1 89 ? -4.809 19.859 16.547 1 97.94 89 ASP A CA 1
ATOM 731 C C . ASP A 1 89 ? -3.297 19.641 16.484 1 97.94 89 ASP A C 1
ATOM 733 O O . ASP A 1 89 ? -2.576 20 17.422 1 97.94 89 ASP A O 1
ATOM 737 N N . LEU A 1 90 ? -2.818 19.031 15.438 1 97.56 90 LEU A N 1
ATOM 738 C CA . LEU A 1 90 ? -1.404 18.75 15.219 1 97.56 90 LEU A CA 1
ATOM 739 C C . LEU A 1 90 ? -0.862 17.828 16.297 1 97.56 90 LEU A C 1
ATOM 741 O O . LEU A 1 90 ? 0.3 17.938 16.703 1 97.56 90 LEU A O 1
ATOM 745 N N . LYS A 1 91 ? -1.794 17.078 16.828 1 97.94 91 LYS A N 1
ATOM 746 C CA . LYS A 1 91 ? -1.395 16 17.734 1 97.94 91 LYS A CA 1
ATOM 747 C C . LYS A 1 91 ? -1.301 14.672 16.984 1 97.94 91 LYS A C 1
ATOM 749 O O . LYS A 1 91 ? -2.156 14.352 16.156 1 97.94 91 LYS A O 1
ATOM 754 N N . GLN A 1 92 ? -0.27 13.922 17.406 1 97.75 92 GLN A N 1
ATOM 755 C CA . GLN A 1 92 ? -0.097 12.609 16.781 1 97.75 92 GLN A CA 1
ATOM 756 C C . GLN A 1 92 ? -1.267 11.688 17.109 1 97.75 92 GLN A C 1
ATOM 758 O O . GLN A 1 92 ? -1.646 11.547 18.266 1 97.75 92 GLN A O 1
ATOM 763 N N . ILE A 1 93 ? -1.863 11.094 16.094 1 97.31 93 ILE A N 1
ATOM 764 C CA . ILE A 1 93 ? -2.938 10.141 16.344 1 97.31 93 ILE A CA 1
ATOM 765 C C . ILE A 1 93 ? -2.354 8.82 16.844 1 97.31 93 ILE A C 1
ATOM 767 O O . ILE A 1 93 ? -1.245 8.438 16.453 1 97.31 93 ILE A O 1
ATOM 771 N N . PRO A 1 94 ? -3.078 8.086 17.609 1 95.5 94 PRO A N 1
ATOM 772 C CA . PRO A 1 94 ? -2.516 6.898 18.266 1 95.5 94 PRO A CA 1
ATOM 773 C C . PRO A 1 94 ? -2.605 5.648 17.391 1 95.5 94 PRO A C 1
ATOM 775 O O . PRO A 1 94 ? -2.148 4.574 17.797 1 95.5 94 PRO A O 1
ATOM 778 N N . VAL A 1 95 ? -3.301 5.637 16.234 1 95.62 95 VAL A N 1
ATOM 779 C CA . VAL A 1 95 ? -3.439 4.484 15.352 1 95.62 95 VAL A CA 1
ATOM 780 C C . VAL A 1 95 ? -2.941 4.848 13.953 1 95.62 95 VAL A C 1
ATOM 782 O O . VAL A 1 95 ? -2.701 6.02 13.656 1 95.62 95 VAL A O 1
ATOM 785 N N . GLY A 1 96 ? -2.762 3.865 13.133 1 95.81 96 GLY A N 1
ATOM 786 C CA . GLY A 1 96 ? -2.221 4.078 11.805 1 95.81 96 GLY A CA 1
ATOM 787 C C . GLY A 1 96 ? -3.275 4.473 10.789 1 95.81 96 GLY A C 1
ATOM 788 O O . GLY A 1 96 ? -4.453 4.594 11.125 1 95.81 96 GLY A O 1
ATOM 789 N N . ALA A 1 97 ? -2.793 4.59 9.57 1 97.94 97 ALA A N 1
ATOM 790 C CA . ALA A 1 97 ? -3.609 5.082 8.461 1 97.94 97 ALA A CA 1
ATOM 791 C C . ALA A 1 97 ? -4.75 4.117 8.148 1 97.94 97 ALA A C 1
ATOM 793 O O . ALA A 1 97 ? -5.805 4.531 7.66 1 97.94 97 ALA A O 1
ATOM 794 N N . SER A 1 98 ? -4.559 2.818 8.43 1 97.44 98 SER A N 1
ATOM 795 C CA . SER A 1 98 ? -5.559 1.806 8.109 1 97.44 98 SER A CA 1
ATOM 796 C C . SER A 1 98 ? -6.711 1.836 9.109 1 97.44 98 SER A C 1
ATOM 798 O O . SER A 1 98 ? -7.824 1.409 8.797 1 97.44 98 SER A O 1
ATOM 800 N N . SER A 1 99 ? -6.477 2.32 10.328 1 96.75 99 SER A N 1
ATOM 801 C CA . SER A 1 99 ? -7.461 2.238 11.398 1 96.75 99 SER A CA 1
ATOM 802 C C . SER A 1 99 ? -8.125 3.59 11.641 1 96.75 99 SER A C 1
ATOM 804 O O . SER A 1 99 ? -9.273 3.65 12.094 1 96.75 99 SER A O 1
ATOM 806 N N . TYR A 1 100 ? -7.422 4.668 11.344 1 98.06 100 TYR A N 1
ATOM 807 C CA . TYR A 1 100 ? -7.934 6 11.656 1 98.06 100 TYR A CA 1
ATOM 808 C C . TYR A 1 100 ? -9.008 6.41 10.656 1 98.06 100 TYR A C 1
ATOM 810 O O . TYR A 1 100 ? -8.812 6.312 9.445 1 98.06 100 TYR A O 1
ATOM 818 N N . LYS A 1 101 ? -10.125 6.844 11.195 1 98.06 101 LYS A N 1
ATOM 819 C CA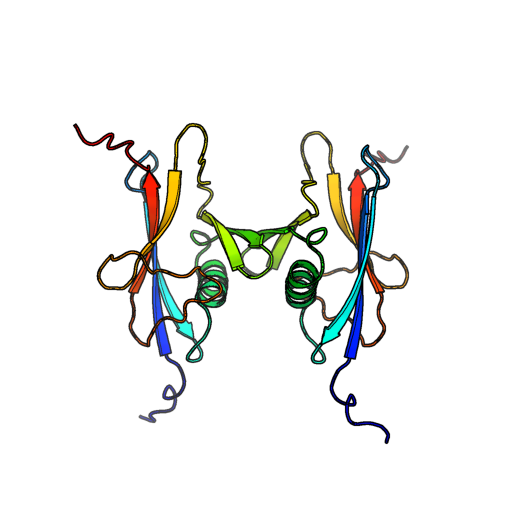 . LYS A 1 101 ? -11.219 7.367 10.391 1 98.06 101 LYS A CA 1
ATOM 820 C C . LYS A 1 101 ? -11.469 8.836 10.695 1 98.06 101 LYS A C 1
ATOM 822 O O . LYS A 1 101 ? -12.117 9.172 11.688 1 98.06 101 LYS A O 1
ATOM 827 N N . PRO A 1 102 ? -10.969 9.742 9.82 1 97.69 102 PRO A N 1
ATOM 828 C CA . PRO A 1 102 ? -11.133 11.172 10.117 1 97.69 102 PRO A CA 1
ATOM 829 C C . PRO A 1 102 ? -12.602 11.594 10.172 1 97.69 102 PRO A C 1
ATOM 831 O O . PRO A 1 102 ? -13.438 11.023 9.469 1 97.69 102 PRO A O 1
ATOM 834 N N . CYS A 1 103 ? -12.883 12.594 10.898 1 95.75 103 CYS A N 1
ATOM 835 C CA . CYS A 1 103 ? -14.211 13.188 11.008 1 95.75 103 CYS A CA 1
ATOM 836 C C . CYS A 1 103 ? -14.453 14.188 9.883 1 95.75 103 CYS A C 1
ATOM 838 O O . CYS A 1 103 ? -13.508 14.688 9.273 1 95.75 103 CYS A O 1
ATOM 840 N N . ASN A 1 104 ? -15.742 14.375 9.656 1 95.62 104 ASN A N 1
ATOM 841 C CA . ASN A 1 104 ? -16.094 15.422 8.703 1 95.62 104 ASN A CA 1
ATOM 842 C C . ASN A 1 104 ? -15.43 16.75 9.055 1 95.62 104 ASN A C 1
ATOM 844 O O . ASN A 1 104 ? -15.484 17.188 10.203 1 95.62 104 ASN A O 1
ATOM 848 N N . GLY A 1 105 ? -14.727 17.375 8.102 1 96.62 105 GLY A N 1
ATOM 849 C CA . GLY A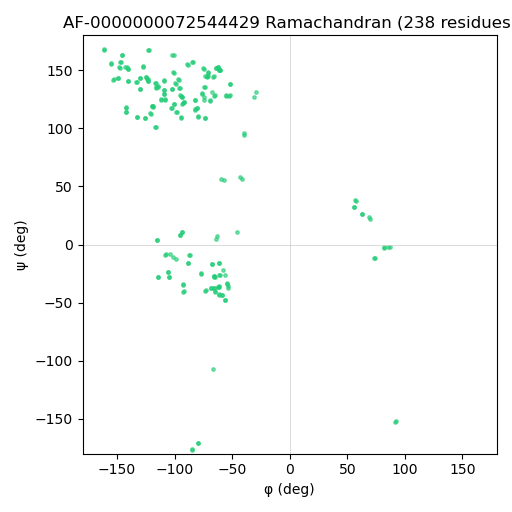 1 105 ? -14.117 18.688 8.281 1 96.62 105 GLY A CA 1
ATOM 850 C C . GLY A 1 105 ? -12.727 18.609 8.891 1 96.62 105 GLY A C 1
ATOM 851 O O . GLY A 1 105 ? -12.055 19.641 9.047 1 96.62 105 GLY A O 1
ATOM 852 N N . GLU A 1 106 ? -12.266 17.438 9.211 1 98 106 GLU A N 1
ATOM 853 C CA . GLU A 1 106 ? -10.969 17.281 9.867 1 98 106 GLU A CA 1
ATOM 854 C C . GLU A 1 106 ? -9.82 17.562 8.898 1 98 106 GLU A C 1
ATOM 856 O O . GLU A 1 106 ? -9.945 17.328 7.699 1 98 106 GLU A O 1
ATOM 861 N N . VAL A 1 107 ? -8.75 18.156 9.453 1 98.69 107 VAL A N 1
ATOM 862 C CA . VAL A 1 107 ? -7.477 18.266 8.75 1 98.69 107 VAL A CA 1
ATOM 863 C C . VAL A 1 107 ? -6.496 17.219 9.289 1 98.69 107 VAL A C 1
ATOM 865 O O . VAL A 1 107 ? -6.215 17.188 10.484 1 98.69 107 VAL A O 1
ATOM 868 N N . VAL A 1 108 ? -6.094 16.359 8.469 1 98.81 108 VAL A N 1
ATOM 869 C CA . VAL A 1 108 ? -5.082 15.367 8.844 1 98.81 108 VAL A CA 1
ATOM 870 C C . VAL A 1 108 ? -3.771 15.68 8.125 1 98.81 108 VAL A C 1
ATOM 872 O O . VAL A 1 108 ? -3.758 15.922 6.914 1 98.81 108 VAL A O 1
ATOM 875 N N . THR A 1 109 ? -2.674 15.68 8.828 1 98.88 109 THR A N 1
ATOM 876 C CA . THR A 1 109 ? -1.373 16.047 8.281 1 98.88 109 THR A CA 1
ATOM 877 C C . THR A 1 109 ? -0.394 14.883 8.383 1 98.88 109 THR A C 1
ATOM 879 O O . THR A 1 109 ? -0.156 14.359 9.469 1 98.88 109 THR A O 1
ATOM 882 N N . PHE A 1 110 ? 0.052 14.461 7.273 1 98.88 110 PHE A N 1
ATOM 883 C CA . PHE A 1 110 ? 1.269 13.656 7.262 1 98.88 110 PHE A CA 1
ATOM 884 C C . PHE A 1 110 ? 2.504 14.539 7.348 1 98.88 110 PHE A C 1
ATOM 886 O O . PHE A 1 110 ? 2.797 15.297 6.418 1 98.88 110 PHE A O 1
ATOM 893 N N . ASN A 1 111 ? 3.248 14.383 8.398 1 98.81 111 ASN A N 1
ATOM 894 C CA . ASN A 1 111 ? 4.383 15.25 8.703 1 98.81 111 ASN A CA 1
ATOM 895 C C . ASN A 1 111 ? 5.691 14.469 8.742 1 98.81 111 ASN A C 1
ATOM 897 O O . ASN A 1 111 ? 5.832 13.523 9.516 1 98.81 111 ASN A O 1
ATOM 901 N N . PHE A 1 112 ? 6.613 14.852 7.863 1 98.44 112 PHE A N 1
ATOM 902 C CA . PHE A 1 112 ? 7.934 14.234 7.902 1 98.44 112 PHE A CA 1
ATOM 903 C C . PHE A 1 112 ? 8.695 14.672 9.148 1 98.44 112 PHE A C 1
ATOM 905 O O . PHE A 1 112 ? 8.883 15.867 9.383 1 98.44 112 PHE A O 1
ATOM 912 N N . LYS A 1 113 ? 9.133 13.664 9.945 1 96.69 113 LYS A N 1
ATOM 913 C CA . LYS A 1 113 ? 9.648 13.945 11.281 1 96.69 113 LYS A CA 1
ATOM 914 C C . LYS A 1 113 ? 11 13.273 11.5 1 96.69 113 LYS A C 1
ATOM 916 O O . LYS A 1 113 ? 11.258 12.195 10.953 1 96.69 113 LYS A O 1
ATOM 921 N N . LYS A 1 114 ? 11.914 13.898 12.203 1 94.75 114 LYS A N 1
ATOM 922 C CA . LYS A 1 114 ? 13.148 13.305 12.711 1 94.75 114 LYS A CA 1
ATOM 923 C C . LYS A 1 114 ? 13.086 13.133 14.227 1 94.75 114 LYS A C 1
ATOM 925 O O . LYS A 1 114 ? 12.766 14.078 14.953 1 94.75 114 LYS A O 1
ATOM 930 N N . GLU A 1 115 ? 13.312 11.867 14.672 1 90.44 115 GLU A N 1
ATOM 931 C CA . GLU A 1 115 ? 13.312 11.609 16.109 1 90.44 115 GLU A CA 1
ATOM 932 C C . GLU A 1 115 ? 14.578 12.156 16.766 1 90.44 115 GLU A C 1
ATOM 934 O O . GLU A 1 115 ? 15.68 11.969 16.25 1 90.44 115 GLU A O 1
ATOM 939 N N . THR A 1 116 ? 14.484 13.203 17.531 1 78.62 116 THR A N 1
ATOM 940 C CA . THR A 1 116 ? 15.617 13.758 18.266 1 78.62 116 THR A CA 1
ATOM 941 C C . THR A 1 116 ? 15.883 12.945 19.531 1 78.62 116 THR A C 1
ATOM 943 O O . THR A 1 116 ? 14.953 12.43 20.156 1 78.62 116 THR A O 1
ATOM 946 N N . ASP A 1 117 ? 17.125 12.156 19.531 1 62.31 117 ASP A N 1
ATOM 947 C CA . ASP A 1 117 ? 17.562 11.477 20.734 1 62.31 117 ASP A CA 1
ATOM 948 C C . ASP A 1 117 ? 17.391 12.367 21.969 1 62.31 117 ASP A C 1
ATOM 950 O O . ASP A 1 117 ? 18.031 13.414 22.078 1 62.31 117 ASP A O 1
ATOM 954 N N . ASN A 1 118 ? 16.344 12.828 22.312 1 45.28 118 ASN A N 1
ATOM 955 C CA . ASN A 1 118 ? 16.406 13.539 23.578 1 45.28 118 ASN A CA 1
ATOM 956 C C . ASN A 1 118 ? 16.859 12.625 24.719 1 45.28 118 ASN A C 1
ATOM 958 O O . ASN A 1 118 ? 16.062 11.836 25.234 1 45.28 118 ASN A O 1
ATOM 962 N N . LYS A 1 119 ? 18.094 11.922 24.656 1 46.5 119 LYS A N 1
ATOM 963 C CA . LYS A 1 119 ? 18.562 11.508 25.984 1 46.5 119 LYS A CA 1
ATOM 964 C C . LYS A 1 119 ? 18.297 12.594 27.016 1 46.5 119 LYS A C 1
ATOM 966 O O . LYS A 1 119 ? 18.594 13.766 26.797 1 46.5 119 LYS A O 1
ATOM 971 N N . CYS A 1 120 ? 17.094 12.43 27.766 1 37.22 120 CYS A N 1
ATOM 972 C CA . CYS A 1 120 ? 16.953 13.273 28.938 1 37.22 120 CYS A CA 1
ATOM 973 C C . CYS A 1 120 ? 18.328 13.602 29.531 1 37.22 120 CYS A C 1
ATOM 975 O O . CYS A 1 120 ? 19.188 12.727 29.656 1 37.22 120 CYS A O 1
ATOM 977 N N . PRO A 1 121 ? 18.453 14.984 29.766 1 36.81 121 PRO A N 1
ATOM 978 C CA . PRO A 1 121 ? 19.719 15.227 30.484 1 36.81 121 PRO A CA 1
ATOM 979 C C . PRO A 1 121 ? 19.844 14.367 31.75 1 36.81 121 PRO A C 1
ATOM 981 O O . PRO A 1 121 ? 18.844 13.977 32.344 1 36.81 121 PRO A O 1
ATOM 984 N N . MET B 1 1 ? -28.297 -28.781 6.402 1 37.16 1 MET B N 1
ATOM 985 C CA . MET B 1 1 ? -27.016 -28.188 6.805 1 37.16 1 MET B CA 1
ATOM 986 C C . MET B 1 1 ? -26.75 -26.906 6.02 1 37.16 1 MET B C 1
ATOM 988 O O . MET B 1 1 ? -26.672 -26.922 4.793 1 37.16 1 MET B O 1
ATOM 992 N N . GLY B 1 2 ? -27.297 -25.672 6.277 1 38.5 2 GLY B N 1
ATOM 993 C CA . GLY B 1 2 ? -27.828 -24.531 5.539 1 38.5 2 GLY B CA 1
ATOM 994 C C . GLY B 1 2 ? -26.766 -23.797 4.742 1 38.5 2 GLY B C 1
ATOM 995 O O . GLY B 1 2 ? -25.578 -23.859 5.062 1 38.5 2 GLY B O 1
ATOM 996 N N . SER B 1 3 ? -26.938 -23.453 3.396 1 41.53 3 SER B N 1
ATOM 997 C CA . SER B 1 3 ? -26.281 -22.734 2.303 1 41.53 3 SER B CA 1
ATOM 998 C C . SER B 1 3 ? -25.75 -21.391 2.77 1 41.53 3 SER B C 1
ATOM 1000 O O . SER B 1 3 ? -26.016 -20.359 2.146 1 41.53 3 SER B O 1
ATOM 1002 N N . TYR B 1 4 ? -25.719 -21.109 3.986 1 42.53 4 TYR B N 1
ATOM 1003 C CA . TYR B 1 4 ? -25.5 -19.797 4.578 1 42.53 4 TYR B CA 1
ATOM 1004 C C . TYR B 1 4 ? -24.219 -19.172 4.055 1 42.53 4 TYR B C 1
ATOM 1006 O O . TYR B 1 4 ? -23.891 -18.031 4.387 1 42.53 4 TYR B O 1
ATOM 1014 N N . LEU B 1 5 ? -23.172 -19.969 3.803 1 50.47 5 LEU B N 1
ATOM 1015 C CA . LEU B 1 5 ? -21.875 -19.516 3.291 1 50.47 5 LEU B CA 1
ATOM 1016 C C . LEU B 1 5 ? -22.031 -18.922 1.892 1 50.47 5 LEU B C 1
ATOM 1018 O O . LEU B 1 5 ? -21.047 -18.828 1.144 1 50.47 5 LEU B O 1
ATOM 1022 N N . SER B 1 6 ? -23.266 -18.828 1.435 1 61.31 6 SER B N 1
ATOM 1023 C CA . SER B 1 6 ? -23.703 -18.594 0.064 1 61.31 6 SER B CA 1
ATOM 1024 C C . SER B 1 6 ? -23.141 -17.281 -0.487 1 61.31 6 SER B C 1
ATOM 1026 O O . SER B 1 6 ? -22.891 -17.172 -1.688 1 61.31 6 SER B O 1
ATOM 1028 N N . GLY B 1 7 ? -22.766 -16.375 0.369 1 78.06 7 GLY B N 1
ATOM 1029 C CA . GLY B 1 7 ? -22.391 -15.062 -0.101 1 78.06 7 GLY B CA 1
ATOM 1030 C C . GLY B 1 7 ? -20.875 -14.867 -0.161 1 78.06 7 GLY B C 1
ATOM 1031 O O . GLY B 1 7 ? -20.391 -13.953 -0.833 1 78.06 7 GLY B O 1
ATOM 1032 N N . PHE B 1 8 ? -20.188 -15.883 0.455 1 84.5 8 PHE B N 1
ATOM 1033 C CA . PHE B 1 8 ? -18.734 -15.734 0.443 1 84.5 8 PHE B CA 1
ATOM 1034 C C . PHE B 1 8 ? -18.109 -16.578 -0.656 1 84.5 8 PHE B C 1
ATOM 1036 O O . PHE B 1 8 ? -18.641 -17.625 -1.018 1 84.5 8 PHE B O 1
ATOM 1043 N N . CYS B 1 9 ? -17.188 -16.062 -1.292 1 91.94 9 CYS B N 1
ATOM 1044 C CA . CYS B 1 9 ? -16.344 -16.75 -2.256 1 91.94 9 CYS B CA 1
ATOM 1045 C C . CYS B 1 9 ? -14.992 -17.078 -1.646 1 91.94 9 CYS B C 1
ATOM 1047 O O . CYS B 1 9 ? -14.68 -16.656 -0.535 1 91.94 9 CYS B O 1
ATOM 1049 N N . TYR B 1 10 ? -14.266 -18.016 -2.311 1 95.5 10 TYR B N 1
ATOM 1050 C CA . TYR B 1 10 ? -12.898 -18.25 -1.851 1 95.5 10 TYR B CA 1
ATOM 1051 C C . TYR B 1 10 ? -11.898 -18.078 -2.99 1 95.5 10 TYR B C 1
ATOM 1053 O O . TYR B 1 10 ? -12.242 -18.297 -4.156 1 95.5 10 TYR B O 1
ATOM 1061 N N . VAL B 1 11 ? -10.805 -17.594 -2.732 1 97.94 11 VAL B N 1
ATOM 1062 C CA . VAL B 1 11 ? -9.672 -17.422 -3.635 1 97.94 11 VAL B CA 1
ATOM 1063 C C . VAL B 1 11 ? -8.406 -17.969 -2.988 1 97.94 11 VAL B C 1
ATOM 1065 O O . VAL B 1 11 ? -8.18 -17.766 -1.792 1 97.94 11 VAL B O 1
ATOM 1068 N N . LYS B 1 12 ? -7.625 -18.75 -3.73 1 98.75 12 LYS B N 1
ATOM 1069 C CA . LYS B 1 12 ? -6.305 -19.156 -3.268 1 98.75 12 LYS B CA 1
ATOM 1070 C C . LYS B 1 12 ? -5.223 -18.203 -3.762 1 98.75 12 LYS B C 1
ATOM 1072 O O . LYS B 1 12 ? -5.09 -17.984 -4.969 1 98.75 12 LYS B O 1
ATOM 1077 N N . LEU B 1 13 ? -4.496 -17.609 -2.867 1 98.81 13 LEU B N 1
ATOM 1078 C CA . LEU B 1 13 ? -3.373 -16.734 -3.219 1 98.81 13 LEU B CA 1
ATOM 1079 C C . LEU B 1 13 ? -2.047 -17.469 -3.025 1 98.81 13 LEU B C 1
ATOM 1081 O O . LEU B 1 13 ? -1.83 -18.109 -1.996 1 98.81 13 LEU B O 1
ATOM 1085 N N . LYS B 1 14 ? -1.199 -17.344 -4.004 1 98.88 14 LYS B N 1
ATOM 1086 C CA . LYS B 1 14 ? 0.134 -17.938 -3.961 1 98.88 14 LYS B CA 1
ATOM 1087 C C . LYS B 1 14 ? 1.213 -16.875 -4.168 1 98.88 14 LYS B C 1
ATOM 1089 O O . LYS B 1 14 ? 1.021 -15.93 -4.934 1 98.88 14 LYS B O 1
ATOM 1094 N N . ILE B 1 15 ? 2.297 -17.047 -3.436 1 98.94 15 ILE B N 1
ATOM 1095 C CA . ILE B 1 15 ? 3.518 -16.297 -3.709 1 98.94 15 ILE B CA 1
ATOM 1096 C C . ILE B 1 15 ? 4.676 -17.25 -3.949 1 98.94 15 ILE B C 1
ATOM 1098 O O . ILE B 1 15 ? 4.758 -18.312 -3.311 1 98.94 15 ILE B O 1
ATOM 1102 N N . GLN B 1 16 ? 5.477 -16.844 -4.926 1 98.81 16 GLN B N 1
ATOM 1103 C CA . GLN B 1 16 ? 6.57 -17.781 -5.176 1 98.81 16 GLN B CA 1
ATOM 1104 C C . GLN B 1 16 ? 7.781 -17.062 -5.762 1 98.81 16 GLN B C 1
ATOM 1106 O O . GLN B 1 16 ? 7.633 -16.094 -6.516 1 98.81 16 GLN B O 1
ATOM 1111 N N . ASN B 1 17 ? 8.914 -17.453 -5.371 1 98.62 17 ASN B N 1
ATOM 1112 C CA . ASN B 1 17 ? 10.227 -17.094 -5.895 1 98.62 17 ASN B CA 1
ATOM 1113 C C . ASN B 1 17 ? 11.039 -18.328 -6.266 1 98.62 17 ASN B C 1
ATOM 1115 O O . ASN B 1 17 ? 11.523 -19.047 -5.387 1 98.62 17 ASN B O 1
ATOM 1119 N N . ASP B 1 18 ? 11.18 -18.5 -7.566 1 97.31 18 ASP B N 1
ATOM 1120 C CA . ASP B 1 18 ? 11.922 -19.656 -8.031 1 97.31 18 ASP B CA 1
ATOM 1121 C C . ASP B 1 18 ? 13.203 -19.25 -8.75 1 97.31 18 ASP B C 1
ATOM 1123 O O . ASP B 1 18 ? 13.898 -20.078 -9.328 1 97.31 18 ASP B O 1
ATOM 1127 N N . ILE B 1 19 ? 13.508 -18 -8.789 1 95 19 ILE B N 1
ATOM 1128 C CA . ILE B 1 19 ? 14.547 -17.562 -9.711 1 95 19 ILE B CA 1
ATOM 1129 C C . ILE B 1 19 ? 15.82 -17.234 -8.938 1 95 19 ILE B C 1
ATOM 1131 O O . ILE B 1 19 ? 16.906 -17.172 -9.508 1 95 19 ILE B O 1
ATOM 1135 N N . GLN B 1 20 ? 15.727 -16.906 -7.617 1 93.12 20 GLN B N 1
ATOM 1136 C CA . GLN B 1 20 ? 16.922 -16.609 -6.828 1 93.12 20 GLN B CA 1
ATOM 1137 C C . GLN B 1 20 ? 16.781 -17.156 -5.41 1 93.12 20 GLN B C 1
ATOM 1139 O O . GLN B 1 20 ? 15.672 -17.344 -4.91 1 93.12 20 GLN B O 1
ATOM 1144 N N . PRO B 1 21 ? 17.984 -17.469 -4.805 1 93.88 21 PRO B N 1
ATOM 1145 C CA . PRO B 1 21 ? 17.922 -17.922 -3.41 1 93.88 21 PRO B CA 1
ATOM 1146 C C . PRO B 1 21 ? 17.562 -16.781 -2.443 1 93.88 21 PRO B C 1
ATOM 1148 O O . PRO B 1 21 ? 18.016 -15.656 -2.623 1 93.88 21 PRO B O 1
ATOM 1151 N N . GLU B 1 22 ? 16.828 -17.172 -1.317 1 95.06 22 GLU B N 1
ATOM 1152 C CA . GLU B 1 22 ? 16.141 -18.375 -0.854 1 95.06 22 GLU B CA 1
ATOM 1153 C C . GLU B 1 22 ? 14.828 -18.578 -1.611 1 95.06 22 GLU B C 1
ATOM 1155 O O . GLU B 1 22 ? 13.984 -17.672 -1.662 1 95.06 22 GLU B O 1
ATOM 1160 N N . HIS B 1 23 ? 14.656 -19.781 -2.197 1 97.88 23 HIS B N 1
ATOM 1161 C CA . HIS B 1 23 ? 13.438 -20.125 -2.92 1 97.88 23 HIS B CA 1
ATOM 1162 C C . HIS B 1 23 ? 12.281 -20.375 -1.958 1 97.88 23 HIS B C 1
ATOM 1164 O O . HIS B 1 23 ? 12.484 -20.875 -0.848 1 97.88 23 HIS B O 1
ATOM 1170 N N . PHE B 1 24 ? 11.086 -19.953 -2.455 1 98.62 24 PHE B N 1
ATOM 1171 C CA . PHE B 1 24 ? 9.938 -20.25 -1.604 1 98.62 24 PHE B CA 1
ATOM 1172 C C . PHE B 1 24 ? 8.656 -20.328 -2.43 1 98.62 24 PHE B C 1
ATOM 1174 O O . PHE B 1 24 ? 8.602 -19.812 -3.551 1 98.62 24 PHE B O 1
ATOM 1181 N N . GLU B 1 25 ? 7.711 -21.031 -1.895 1 98.56 25 GLU B N 1
ATOM 1182 C CA . GLU B 1 25 ? 6.32 -21.094 -2.332 1 98.56 25 GLU B CA 1
ATOM 1183 C C . GLU B 1 25 ? 5.371 -21.172 -1.142 1 98.56 25 GLU B C 1
ATOM 1185 O O . GLU B 1 25 ? 5.457 -22.109 -0.335 1 98.56 25 GLU B O 1
ATOM 1190 N N . TYR B 1 26 ? 4.562 -20.219 -1.02 1 98.75 26 TYR B N 1
ATOM 1191 C CA . TYR B 1 26 ? 3.541 -20.203 0.022 1 98.75 26 TYR B CA 1
ATOM 1192 C C . TYR B 1 26 ? 2.16 -19.953 -0.57 1 98.75 26 TYR B C 1
ATOM 1194 O O . TYR B 1 26 ? 2.039 -19.344 -1.632 1 98.75 26 TYR B O 1
ATOM 1202 N N . SER B 1 27 ? 1.132 -20.438 0.097 1 98.75 27 SER B N 1
ATOM 1203 C CA . SER B 1 27 ? -0.233 -20.203 -0.361 1 98.75 27 SER B CA 1
ATOM 1204 C C . SER B 1 27 ? -1.203 -20.109 0.813 1 98.75 27 SER B C 1
ATOM 1206 O O . SER B 1 27 ? -0.934 -20.656 1.887 1 98.75 27 SER B O 1
ATOM 1208 N N . VAL B 1 28 ? -2.203 -19.406 0.616 1 98.5 28 VAL B N 1
ATOM 1209 C CA . VAL B 1 28 ? -3.293 -19.297 1.579 1 98.5 28 VAL B CA 1
ATOM 1210 C C . VAL B 1 28 ? -4.633 -19.281 0.845 1 98.5 28 VAL B C 1
ATOM 1212 O O . VAL B 1 28 ? -4.73 -18.75 -0.264 1 98.5 28 VAL B O 1
ATOM 1215 N N . THR B 1 29 ? -5.629 -19.953 1.393 1 98.25 29 THR B N 1
ATOM 1216 C CA . THR B 1 29 ? -6.996 -19.875 0.898 1 98.25 29 THR B CA 1
ATOM 1217 C C . THR B 1 29 ? -7.789 -18.828 1.683 1 98.25 29 THR B C 1
ATOM 1219 O O . THR B 1 29 ? -7.832 -18.875 2.914 1 98.25 29 THR B O 1
ATOM 1222 N N . LEU B 1 30 ? -8.391 -17.953 0.94 1 97.56 30 LEU B N 1
ATOM 1223 C CA . LEU B 1 30 ? -9.094 -16.828 1.562 1 97.56 30 LEU B CA 1
ATOM 1224 C C . LEU B 1 30 ? -10.586 -16.906 1.278 1 97.56 30 LEU B C 1
ATOM 1226 O O . LEU B 1 30 ? -11 -17.141 0.139 1 97.56 30 LEU B O 1
ATOM 1230 N N . TRP B 1 31 ? -11.336 -16.672 2.34 1 94.5 31 TRP B N 1
ATOM 1231 C CA . TRP B 1 31 ? -12.773 -16.5 2.215 1 94.5 31 TRP B CA 1
ATOM 1232 C C . TRP B 1 31 ? -13.148 -15.023 2.258 1 94.5 31 TRP B C 1
ATOM 1234 O O . TRP B 1 31 ? -12.789 -14.312 3.197 1 94.5 31 TRP B O 1
ATOM 1244 N N . ASN B 1 32 ? -13.781 -14.57 1.192 1 92.69 32 ASN B N 1
ATOM 1245 C CA . ASN B 1 32 ? -14.039 -13.141 1.076 1 92.69 32 ASN B CA 1
ATOM 1246 C C . ASN B 1 32 ? -15.367 -12.867 0.381 1 92.69 32 ASN B C 1
ATOM 1248 O O . ASN B 1 32 ? -15.953 -13.766 -0.236 1 92.69 32 ASN B O 1
ATOM 1252 N N . LEU B 1 33 ? -15.828 -11.555 0.585 1 91.94 33 LEU B N 1
ATOM 1253 C CA . LEU B 1 33 ? -16.953 -11.094 -0.219 1 91.94 33 LEU B CA 1
ATOM 1254 C C . LEU B 1 33 ? -16.609 -11.117 -1.704 1 91.94 33 LEU B C 1
ATOM 1256 O O . LEU B 1 33 ? -15.438 -10.984 -2.074 1 91.94 33 LEU B O 1
ATOM 1260 N N . PRO B 1 34 ? -17.672 -11.336 -2.479 1 91.88 34 PRO B N 1
ATOM 1261 C CA . PRO B 1 34 ? -17.406 -11.375 -3.918 1 91.88 34 PRO B CA 1
ATOM 1262 C C . PRO B 1 34 ? -16.906 -10.047 -4.469 1 91.88 34 PRO B C 1
ATOM 1264 O O . PRO B 1 34 ? -17.172 -8.992 -3.883 1 91.88 34 PRO B O 1
ATOM 1267 N N . LYS B 1 35 ? -16.141 -10.094 -5.504 1 94.12 35 LYS B N 1
ATOM 1268 C CA . LYS B 1 35 ? -15.75 -8.953 -6.332 1 94.12 35 LYS B CA 1
ATOM 1269 C C . LYS B 1 35 ? -14.828 -8.008 -5.57 1 94.12 35 LYS B C 1
ATOM 1271 O O . LYS B 1 35 ? -14.828 -6.801 -5.824 1 94.12 35 LYS B O 1
ATOM 1276 N N . GLN B 1 36 ? -14.109 -8.477 -4.527 1 95.94 36 GLN B N 1
ATOM 1277 C CA . GLN B 1 36 ? -13.078 -7.672 -3.887 1 95.94 36 GLN B CA 1
ATOM 1278 C C . GLN B 1 36 ? -11.82 -7.594 -4.754 1 95.94 36 GLN B C 1
ATOM 1280 O O . GLN B 1 36 ? -11.422 -8.586 -5.363 1 95.94 36 GLN B O 1
ATOM 1285 N N . PRO B 1 37 ? -11.289 -6.359 -4.855 1 97.69 37 PRO B N 1
ATOM 1286 C CA . PRO B 1 37 ? -10.031 -6.27 -5.605 1 97.69 37 PRO B CA 1
ATOM 1287 C C . PRO B 1 37 ? -8.914 -7.109 -4.988 1 97.69 37 PRO B C 1
ATOM 1289 O O . PRO B 1 37 ? -8.891 -7.309 -3.771 1 97.69 37 PRO B O 1
ATOM 1292 N N . LEU B 1 38 ? -8.039 -7.578 -5.816 1 98.56 38 LEU B N 1
ATOM 1293 C CA . LEU B 1 38 ? -6.941 -8.453 -5.43 1 98.56 38 LEU B CA 1
ATOM 1294 C C . LEU B 1 38 ? -6.109 -7.824 -4.316 1 98.56 38 LEU B C 1
ATOM 1296 O O . LEU B 1 38 ? -5.609 -8.523 -3.434 1 98.56 38 LEU B O 1
ATOM 1300 N N . ILE B 1 39 ? -5.945 -6.484 -4.266 1 98.44 39 ILE B N 1
ATOM 1301 C CA . ILE B 1 39 ? -5.148 -5.824 -3.242 1 98.44 39 ILE B CA 1
ATOM 1302 C C . ILE B 1 39 ? -5.758 -6.082 -1.866 1 98.44 39 ILE B C 1
ATOM 1304 O O . ILE B 1 39 ? -5.031 -6.246 -0.881 1 98.44 39 ILE B O 1
ATOM 1308 N N . ARG B 1 40 ? -7.062 -6.117 -1.77 1 97.12 40 ARG B N 1
ATOM 1309 C CA . ARG B 1 40 ? -7.719 -6.414 -0.5 1 97.12 40 ARG B CA 1
ATOM 1310 C C . ARG B 1 40 ? -7.484 -7.863 -0.086 1 97.12 40 ARG B C 1
ATOM 13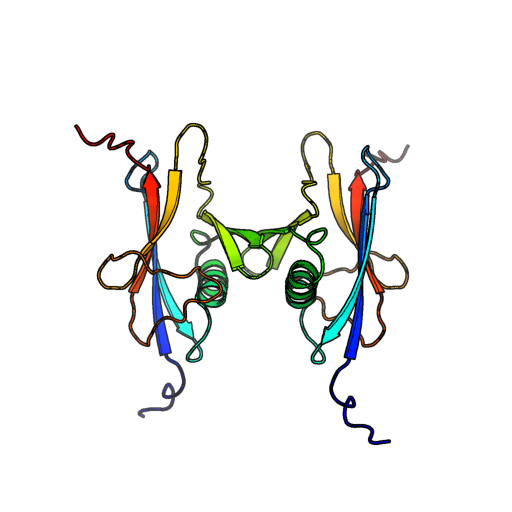12 O O . ARG B 1 40 ? -7.352 -8.156 1.103 1 97.12 40 ARG B O 1
ATOM 1319 N N . LEU B 1 41 ? -7.473 -8.758 -1.065 1 98.12 41 LEU B N 1
ATOM 1320 C CA . LEU B 1 41 ? -7.18 -10.164 -0.774 1 98.12 41 LEU B CA 1
ATOM 1321 C C . LEU B 1 41 ? -5.746 -10.328 -0.291 1 98.12 41 LEU B C 1
ATOM 1323 O O . LEU B 1 41 ? -5.473 -11.141 0.598 1 98.12 41 LEU B O 1
ATOM 1327 N N . LEU B 1 42 ? -4.84 -9.57 -0.864 1 98.5 42 LEU B N 1
ATOM 1328 C CA . LEU B 1 42 ? -3.449 -9.617 -0.426 1 98.5 42 LEU B CA 1
ATOM 1329 C C . LEU B 1 42 ? -3.312 -9.109 1.006 1 98.5 42 LEU B C 1
ATOM 1331 O O . LEU B 1 42 ? -2.553 -9.672 1.799 1 98.5 42 LEU B O 1
ATOM 1335 N N . GLU B 1 43 ? -4.066 -8.008 1.366 1 97.75 43 GLU B N 1
ATOM 1336 C CA . GLU B 1 43 ? -4.125 -7.539 2.748 1 97.75 43 GLU B CA 1
ATOM 1337 C C . GLU B 1 43 ? -4.602 -8.648 3.686 1 97.75 43 GLU B C 1
ATOM 1339 O O . GLU B 1 43 ? -3.996 -8.883 4.734 1 97.75 43 GLU B O 1
ATOM 1344 N N . HIS B 1 44 ? -5.672 -9.281 3.258 1 97 44 HIS B N 1
ATOM 1345 C CA . HIS B 1 44 ? -6.227 -10.367 4.047 1 97 44 HIS B CA 1
ATOM 1346 C C . HIS B 1 44 ? -5.223 -11.508 4.195 1 97 44 HIS B C 1
ATOM 1348 O O . HIS B 1 44 ? -5.086 -12.086 5.277 1 97 44 HIS B O 1
ATOM 1354 N N . ALA B 1 45 ? -4.547 -11.844 3.113 1 98.12 45 ALA B N 1
ATOM 1355 C CA . ALA B 1 45 ? -3.533 -12.898 3.15 1 98.12 45 ALA B CA 1
ATOM 1356 C C . ALA B 1 45 ? -2.436 -12.562 4.156 1 98.12 45 ALA B C 1
ATOM 1358 O O . ALA B 1 45 ? -1.989 -13.438 4.906 1 98.12 45 ALA B O 1
ATOM 1359 N N . ALA B 1 46 ? -2.01 -11.328 4.148 1 97.56 46 ALA B N 1
ATOM 1360 C CA . ALA B 1 46 ? -0.969 -10.891 5.078 1 97.56 46 ALA B CA 1
ATOM 1361 C C . ALA B 1 46 ? -1.43 -11.039 6.523 1 97.56 46 ALA B C 1
ATOM 1363 O O . ALA B 1 46 ? -0.626 -11.336 7.41 1 97.56 46 ALA B O 1
ATOM 1364 N N . ASP B 1 47 ? -2.746 -10.781 6.773 1 96.31 47 ASP B N 1
ATOM 1365 C CA . ASP B 1 47 ? -3.301 -10.938 8.117 1 96.31 47 ASP B CA 1
ATOM 1366 C C . ASP B 1 47 ? -3.285 -12.406 8.547 1 96.31 47 ASP B C 1
ATOM 1368 O O . ASP B 1 47 ? -3.172 -12.711 9.734 1 96.31 47 ASP B O 1
ATOM 1372 N N . GLU B 1 48 ? -3.344 -13.312 7.578 1 96.19 48 GLU B N 1
ATOM 1373 C CA . GLU B 1 48 ? -3.469 -14.734 7.867 1 96.19 48 GLU B CA 1
ATOM 1374 C C . GLU B 1 48 ? -2.1 -15.406 7.926 1 96.19 48 GLU B C 1
ATOM 1376 O O . GLU B 1 48 ? -1.917 -16.391 8.648 1 96.19 48 GLU B O 1
ATOM 1381 N N . ASP B 1 49 ? -1.222 -15 7.18 1 97.44 49 ASP B N 1
ATOM 1382 C CA . ASP B 1 49 ? 0.092 -15.609 7 1 97.44 49 ASP B CA 1
ATOM 1383 C C . ASP B 1 49 ? 1.173 -14.547 6.82 1 97.44 49 ASP B C 1
ATOM 1385 O O . ASP B 1 49 ? 1.175 -13.82 5.824 1 97.44 49 ASP B O 1
ATOM 1389 N N . PRO B 1 50 ? 2.111 -14.438 7.777 1 95.81 50 PRO B N 1
ATOM 1390 C CA . PRO B 1 50 ? 3.113 -13.367 7.746 1 95.81 50 PRO B CA 1
ATOM 1391 C C . PRO B 1 50 ? 3.996 -13.422 6.5 1 95.81 50 PRO B C 1
ATOM 1393 O O . PRO B 1 50 ? 4.652 -12.438 6.156 1 95.81 50 PRO B O 1
ATOM 1396 N N . HIS B 1 51 ? 4.027 -14.516 5.766 1 97.62 51 HIS B N 1
ATOM 1397 C CA . HIS B 1 51 ? 4.809 -14.609 4.535 1 97.62 51 HIS B CA 1
ATOM 1398 C C . HIS B 1 51 ? 4.242 -13.695 3.453 1 97.62 51 HIS B C 1
ATOM 1400 O O . HIS B 1 51 ? 4.934 -13.359 2.488 1 97.62 51 HIS B O 1
ATOM 1406 N N . PHE B 1 52 ? 3.021 -13.258 3.639 1 98.38 52 PHE B N 1
ATOM 1407 C CA . PHE B 1 52 ? 2.369 -12.445 2.619 1 98.38 52 PHE B CA 1
ATOM 1408 C C . PHE B 1 52 ? 2.523 -10.961 2.928 1 98.38 52 PHE B C 1
ATOM 1410 O O . PHE B 1 52 ? 1.891 -10.117 2.289 1 98.38 52 PHE B O 1
ATOM 1417 N N . LYS B 1 53 ? 3.336 -10.656 3.932 1 97.88 53 LYS B N 1
ATOM 1418 C CA . LYS B 1 53 ? 3.678 -9.25 4.125 1 97.88 53 LYS B CA 1
ATOM 1419 C C . LYS B 1 53 ? 4.184 -8.633 2.826 1 97.88 53 LYS B C 1
ATOM 1421 O O . LYS B 1 53 ? 4.969 -9.242 2.102 1 97.88 53 LYS B O 1
ATOM 1426 N N . PHE B 1 54 ? 3.695 -7.309 2.545 1 98.62 54 PHE B N 1
ATOM 1427 C CA . PHE B 1 54 ? 4.086 -6.734 1.263 1 98.62 54 PHE B CA 1
ATOM 1428 C C . PHE B 1 54 ? 4.258 -5.223 1.378 1 98.62 54 PHE B C 1
ATOM 1430 O O . PHE B 1 54 ? 3.766 -4.609 2.328 1 98.62 54 PHE B O 1
ATOM 1437 N N . THR B 1 55 ? 5.023 -4.719 0.466 1 98.56 55 THR B N 1
ATOM 1438 C CA . THR B 1 55 ? 5.18 -3.287 0.227 1 98.56 55 THR B CA 1
ATOM 1439 C C . THR B 1 55 ? 4.637 -2.906 -1.147 1 98.56 55 THR B C 1
ATOM 1441 O O . THR B 1 55 ? 4.867 -3.617 -2.129 1 98.56 55 THR B O 1
ATOM 1444 N N . ALA B 1 56 ? 3.918 -1.828 -1.166 1 98.56 56 ALA B N 1
ATOM 1445 C CA . ALA B 1 56 ? 3.334 -1.394 -2.432 1 98.56 56 ALA B CA 1
ATOM 1446 C C . ALA B 1 56 ? 3.406 0.124 -2.578 1 98.56 56 ALA B C 1
ATOM 1448 O O . ALA B 1 56 ? 3.479 0.847 -1.581 1 98.56 56 ALA B O 1
ATOM 1449 N N . THR B 1 57 ? 3.475 0.586 -3.781 1 97.62 57 THR B N 1
ATOM 1450 C CA . THR B 1 57 ? 3.398 2.002 -4.125 1 97.62 57 THR B CA 1
ATOM 1451 C C . THR B 1 57 ? 2.076 2.32 -4.816 1 97.62 57 THR B C 1
ATOM 1453 O O . THR B 1 57 ? 1.64 1.587 -5.703 1 97.62 57 THR B O 1
ATOM 1456 N N . TYR B 1 58 ? 1.388 3.377 -4.297 1 97.31 58 TYR B N 1
ATOM 1457 C CA . TYR B 1 58 ? 0.145 3.797 -4.934 1 97.31 58 TYR B CA 1
ATOM 1458 C C . TYR B 1 58 ? 0.406 4.871 -5.984 1 97.31 58 TYR B C 1
ATOM 1460 O O . TYR B 1 58 ? 0.97 5.922 -5.676 1 97.31 58 TYR B O 1
ATOM 1468 N N . PHE B 1 59 ? -0.033 4.566 -7.266 1 91.19 59 PHE B N 1
ATOM 1469 C CA . PHE B 1 59 ? 0.117 5.488 -8.391 1 91.19 59 PHE B CA 1
ATOM 1470 C C . PHE B 1 59 ? -1.234 6.051 -8.812 1 91.19 59 PHE B C 1
ATOM 1472 O O . PHE B 1 59 ? -2.234 5.328 -8.836 1 91.19 59 PHE B O 1
ATOM 1479 N N . ASP B 1 60 ? -1.147 7.262 -9.133 1 89.12 60 ASP B N 1
ATOM 1480 C CA . ASP B 1 60 ? -2.352 7.949 -9.586 1 89.12 60 ASP B CA 1
ATOM 1481 C C . ASP B 1 60 ? -2.994 7.219 -10.766 1 89.12 60 ASP B C 1
ATOM 1483 O O . ASP B 1 60 ? -2.318 6.895 -11.742 1 89.12 60 ASP B O 1
ATOM 1487 N N . GLY B 1 61 ? -4.262 6.98 -10.617 1 86.88 61 GLY B N 1
ATOM 1488 C CA . GLY B 1 61 ? -5.035 6.387 -11.695 1 86.88 61 GLY B CA 1
ATOM 1489 C C . GLY B 1 61 ? -4.73 4.914 -11.906 1 86.88 61 GLY B C 1
ATOM 1490 O O . GLY B 1 61 ? -5.434 4.23 -12.656 1 86.88 61 GLY B O 1
ATOM 1491 N N . LYS B 1 62 ? -3.713 4.352 -11.328 1 90.19 62 LYS B N 1
ATOM 1492 C CA . LYS B 1 62 ? -3.312 2.973 -11.594 1 90.19 62 LYS B CA 1
ATOM 1493 C C . LYS B 1 62 ? -3.486 2.1 -10.359 1 90.19 62 LYS B C 1
ATOM 1495 O O . LYS B 1 62 ? -3.66 0.884 -10.469 1 90.19 62 LYS B O 1
ATOM 1500 N N . GLY B 1 63 ? -3.389 2.711 -9.18 1 95.62 63 GLY B N 1
ATOM 1501 C CA . GLY B 1 63 ? -3.521 1.947 -7.949 1 95.62 63 GLY B CA 1
ATOM 1502 C C . GLY B 1 63 ? -2.195 1.438 -7.418 1 95.62 63 GLY B C 1
ATOM 1503 O O . GLY B 1 63 ? -1.159 2.084 -7.594 1 95.62 63 GLY B O 1
ATOM 1504 N N . TYR B 1 64 ? -2.248 0.316 -6.684 1 97.88 64 TYR B N 1
ATOM 1505 C CA . TYR B 1 64 ? -1.074 -0.219 -6 1 97.88 64 TYR B CA 1
ATOM 1506 C C . TYR B 1 64 ? -0.218 -1.043 -6.957 1 97.88 64 TYR B C 1
ATOM 1508 O O . TYR B 1 64 ? -0.718 -1.952 -7.621 1 97.88 64 TYR B O 1
ATOM 1516 N N . PHE B 1 65 ? 1.004 -0.675 -7.051 1 97.44 65 PHE B N 1
ATOM 1517 C CA . PHE B 1 65 ? 2.053 -1.523 -7.609 1 97.44 65 PHE B CA 1
ATOM 1518 C C . PHE B 1 65 ? 2.756 -2.307 -6.504 1 97.44 65 PHE B C 1
ATOM 1520 O O . PHE B 1 65 ? 3.236 -1.722 -5.531 1 97.44 65 PHE B O 1
ATOM 1527 N N . ILE B 1 66 ? 2.857 -3.598 -6.605 1 98.56 66 ILE B N 1
ATOM 1528 C CA . ILE B 1 66 ? 3.441 -4.438 -5.566 1 98.56 66 ILE B CA 1
ATOM 1529 C C . ILE B 1 66 ? 4.965 -4.426 -5.691 1 98.56 66 ILE B C 1
ATOM 1531 O O . ILE B 1 66 ? 5.52 -4.977 -6.645 1 98.56 66 ILE B O 1
ATOM 1535 N N . ASP B 1 67 ? 5.648 -3.9 -4.676 1 98.38 67 ASP B N 1
ATOM 1536 C CA . ASP B 1 67 ? 7.094 -3.715 -4.734 1 98.38 67 ASP B CA 1
ATOM 1537 C C . ASP B 1 67 ? 7.828 -4.926 -4.156 1 98.38 67 ASP B C 1
ATOM 1539 O O . ASP B 1 67 ? 8.898 -5.297 -4.641 1 98.38 67 ASP B O 1
ATOM 1543 N N . ALA B 1 68 ? 7.266 -5.441 -3.078 1 98.62 68 ALA B N 1
ATOM 1544 C CA . ALA B 1 68 ? 7.914 -6.531 -2.354 1 98.62 68 ALA B CA 1
ATOM 1545 C C . ALA B 1 68 ? 6.879 -7.438 -1.688 1 98.62 68 ALA B C 1
ATOM 1547 O O . ALA B 1 68 ? 5.836 -6.965 -1.233 1 98.62 68 ALA B O 1
ATOM 1548 N N . ILE B 1 69 ? 7.145 -8.648 -1.666 1 98.62 69 ILE B N 1
ATOM 1549 C CA . ILE B 1 69 ? 6.402 -9.641 -0.893 1 98.62 69 ILE B CA 1
ATOM 1550 C C . ILE B 1 69 ? 7.375 -10.547 -0.145 1 98.62 69 ILE B C 1
ATOM 1552 O O . ILE B 1 69 ? 8.406 -10.945 -0.693 1 98.62 69 ILE B O 1
ATOM 1556 N N . ASN B 1 70 ? 7.012 -10.875 1.127 1 98.12 70 ASN B N 1
ATOM 1557 C CA . ASN B 1 70 ? 7.828 -11.773 1.936 1 98.12 70 ASN B CA 1
ATOM 1558 C C . ASN B 1 70 ? 9.266 -11.273 2.057 1 98.12 70 ASN B C 1
ATOM 1560 O O . ASN B 1 70 ? 10.211 -12.062 1.976 1 98.12 70 ASN B O 1
ATOM 1564 N N . GLY B 1 71 ? 9.391 -10.008 2.059 1 96.69 71 GLY B N 1
ATOM 1565 C CA . GLY B 1 71 ? 10.695 -9.391 2.26 1 96.69 71 GLY B CA 1
ATOM 1566 C C . GLY B 1 71 ? 11.539 -9.344 0.999 1 96.69 71 GLY B C 1
ATOM 1567 O O . GLY B 1 71 ? 12.664 -8.844 1.016 1 96.69 71 GLY B O 1
ATOM 1568 N N . LEU B 1 72 ? 11.055 -9.867 -0.078 1 97.94 72 LEU B N 1
ATOM 1569 C CA . LEU B 1 72 ? 11.781 -9.867 -1.341 1 97.94 72 LEU B CA 1
ATOM 1570 C C . LEU B 1 72 ? 11.297 -8.742 -2.248 1 97.94 72 LEU B C 1
ATOM 1572 O O . LEU B 1 72 ? 10.164 -8.773 -2.73 1 97.94 72 LEU B O 1
ATOM 1576 N N . ALA B 1 73 ? 12.172 -7.75 -2.527 1 97.94 73 ALA B N 1
ATOM 1577 C CA . ALA B 1 73 ? 11.82 -6.598 -3.352 1 97.94 73 ALA B CA 1
ATOM 1578 C C . ALA B 1 73 ? 12.242 -6.809 -4.801 1 97.94 73 ALA B C 1
ATOM 1580 O O . ALA B 1 73 ? 13.32 -7.34 -5.07 1 97.94 73 ALA B O 1
ATOM 1581 N N . GLY B 1 74 ? 11.359 -6.5 -5.723 1 96.88 74 GLY B N 1
ATOM 1582 C CA . GLY B 1 74 ? 11.789 -6.367 -7.109 1 96.88 74 GLY B CA 1
ATOM 1583 C C . GLY B 1 74 ? 12.727 -5.199 -7.336 1 96.88 74 GLY B C 1
ATOM 1584 O O . GLY B 1 74 ? 12.602 -4.156 -6.691 1 96.88 74 GLY B O 1
ATOM 1585 N N . GLU B 1 75 ? 13.656 -5.398 -8.234 1 93.31 75 GLU B N 1
ATOM 1586 C CA . GLU B 1 75 ? 14.602 -4.363 -8.641 1 93.31 75 GLU B CA 1
ATOM 1587 C C . GLU B 1 75 ? 14.711 -4.297 -10.164 1 93.31 75 GLU B C 1
ATOM 1589 O O . GLU B 1 75 ? 15.367 -5.137 -10.781 1 93.31 75 GLU B O 1
ATOM 1594 N N . TRP B 1 76 ? 14.18 -3.236 -10.664 1 88.88 76 TRP B N 1
ATOM 1595 C CA . TRP B 1 76 ? 14.188 -3.137 -12.125 1 88.88 76 TRP B CA 1
ATOM 1596 C C . TRP B 1 76 ? 15.594 -2.842 -12.641 1 88.88 76 TRP B C 1
ATOM 1598 O O . TRP B 1 76 ? 16.016 -3.391 -13.664 1 88.88 76 TRP B O 1
ATOM 1608 N N . ASP B 1 77 ? 16.312 -1.997 -11.938 1 89 77 ASP B N 1
ATOM 1609 C CA . ASP B 1 77 ? 17.688 -1.703 -12.289 1 89 77 ASP B CA 1
ATOM 1610 C C . ASP B 1 77 ? 18.641 -2.033 -11.133 1 89 77 ASP B C 1
ATOM 1612 O O . ASP B 1 77 ? 18.484 -1.492 -10.039 1 89 77 ASP B O 1
ATOM 1616 N N . PRO B 1 78 ? 19.453 -2.994 -11.32 1 87.31 78 PRO B N 1
ATOM 1617 C CA . PRO B 1 78 ? 19.969 -3.57 -12.562 1 87.31 78 PRO B CA 1
ATOM 1618 C C . PRO B 1 78 ? 19.375 -4.945 -12.867 1 87.31 78 PRO B C 1
ATOM 1620 O O . PRO B 1 78 ? 19.531 -5.461 -13.977 1 87.31 78 PRO B O 1
ATOM 1623 N N . ASP B 1 79 ? 18.656 -5.484 -11.984 1 88.62 79 ASP B N 1
ATOM 1624 C CA . ASP B 1 79 ? 18.391 -6.918 -12.023 1 88.62 79 ASP B CA 1
ATOM 1625 C C . ASP B 1 79 ? 17.156 -7.227 -12.867 1 88.62 79 ASP B C 1
ATOM 1627 O O . ASP B 1 79 ? 16.922 -8.383 -13.242 1 88.62 79 ASP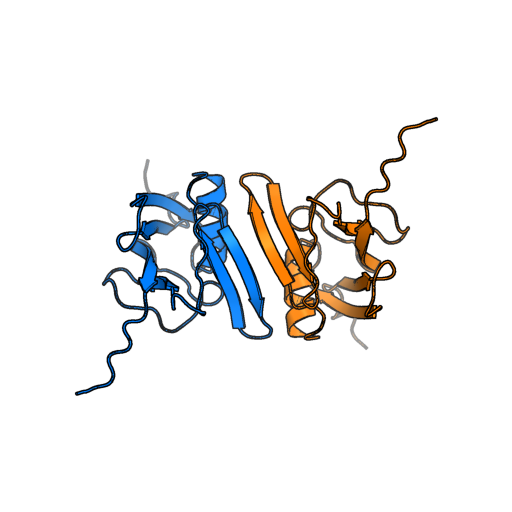 B O 1
ATOM 1631 N N . LYS B 1 80 ? 16.312 -6.215 -13.164 1 93.81 80 LYS B N 1
ATOM 1632 C CA . LYS B 1 80 ? 15.094 -6.336 -13.961 1 93.81 80 LYS B CA 1
ATOM 1633 C C . LYS B 1 80 ? 14.141 -7.371 -13.367 1 93.81 80 LYS B C 1
ATOM 1635 O O . LYS B 1 80 ? 13.609 -8.219 -14.086 1 93.81 80 LYS B O 1
ATOM 1640 N N . THR B 1 81 ? 14.078 -7.391 -12.055 1 96.88 81 THR B N 1
ATOM 1641 C CA . THR B 1 81 ? 13.172 -8.297 -11.352 1 96.88 81 THR B CA 1
ATOM 1642 C C . THR B 1 81 ? 11.922 -7.555 -10.891 1 96.88 81 THR B C 1
ATOM 1644 O O . THR B 1 81 ? 11.969 -6.348 -10.633 1 96.88 81 THR B O 1
ATOM 1647 N N . TYR B 1 82 ? 10.812 -8.242 -10.852 1 97.5 82 TYR B N 1
ATOM 1648 C CA . TYR B 1 82 ? 9.539 -7.695 -10.398 1 97.5 82 TYR B CA 1
ATOM 1649 C C . TYR B 1 82 ? 8.57 -8.812 -10.039 1 97.5 82 TYR B C 1
ATOM 1651 O O . TYR B 1 82 ? 8.844 -9.984 -10.281 1 97.5 82 TYR B O 1
ATOM 1659 N N . TRP B 1 83 ? 7.508 -8.469 -9.398 1 98.06 83 TRP B N 1
ATOM 1660 C CA . TRP B 1 83 ? 6.434 -9.406 -9.078 1 98.06 8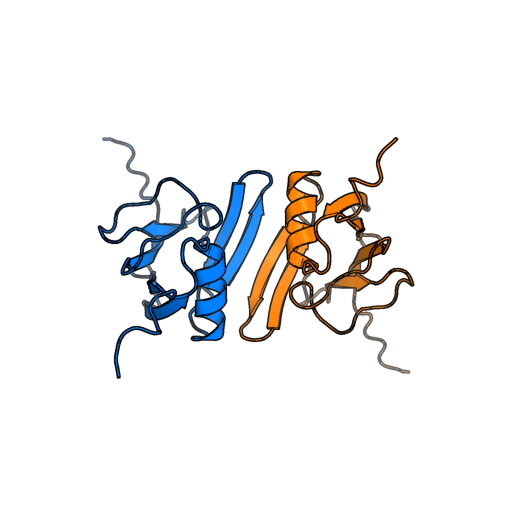3 TRP B CA 1
ATOM 1661 C C . TRP B 1 83 ? 5.344 -9.367 -10.141 1 98.06 83 TRP B C 1
ATOM 1663 O O . TRP B 1 83 ? 4.613 -8.383 -10.258 1 98.06 83 TRP B O 1
ATOM 1673 N N . GLU B 1 84 ? 5.25 -10.414 -10.93 1 97.94 84 GLU B N 1
ATOM 1674 C CA . GLU B 1 84 ? 4.133 -10.523 -11.867 1 97.94 84 GLU B CA 1
ATOM 1675 C C . GLU B 1 84 ? 2.932 -11.203 -11.219 1 97.94 84 GLU B C 1
ATOM 1677 O O . GLU B 1 84 ? 3.086 -11.977 -10.273 1 97.94 84 GLU B O 1
ATOM 1682 N N . ILE B 1 85 ? 1.754 -10.922 -11.719 1 98.75 85 ILE B N 1
ATOM 1683 C CA . ILE B 1 85 ? 0.521 -11.523 -11.219 1 98.75 85 ILE B CA 1
ATOM 1684 C C . ILE B 1 85 ? -0.067 -12.453 -12.281 1 98.75 85 ILE B C 1
ATOM 1686 O O . ILE B 1 85 ? -0.32 -12.039 -13.414 1 98.75 85 ILE B O 1
ATOM 1690 N N . LEU B 1 86 ? -0.273 -13.68 -11.844 1 98.75 86 LEU B N 1
ATOM 1691 C CA . LEU B 1 86 ? -0.734 -14.719 -12.766 1 98.75 86 LEU B CA 1
ATOM 1692 C C . LEU B 1 86 ? -2.109 -15.234 -12.352 1 98.75 86 LEU B C 1
ATOM 1694 O O . LEU B 1 86 ? -2.393 -15.383 -11.164 1 98.75 86 LEU B O 1
ATOM 1698 N N . ASP B 1 87 ? -2.928 -15.445 -13.359 1 98.5 87 ASP B N 1
ATOM 1699 C CA . ASP B 1 87 ? -4.234 -16.047 -13.102 1 98.5 87 ASP B CA 1
ATOM 1700 C C . ASP B 1 87 ? -4.125 -17.547 -12.93 1 98.5 87 ASP B C 1
ATOM 1702 O O . ASP B 1 87 ? -3.021 -18.094 -12.805 1 98.5 87 ASP B O 1
ATOM 1706 N N . SER B 1 88 ? -5.266 -18.219 -12.875 1 98.44 88 SER B N 1
ATOM 1707 C CA . SER B 1 88 ? -5.316 -19.656 -12.602 1 98.44 88 SER B CA 1
ATOM 1708 C C . SER B 1 88 ? -4.574 -20.453 -13.68 1 98.44 88 SER B C 1
ATOM 1710 O O . SER B 1 88 ? -4.074 -21.547 -13.414 1 98.44 88 SER B O 1
ATOM 1712 N N . ASP B 1 89 ? -4.492 -19.891 -14.844 1 97.94 89 ASP B N 1
ATOM 1713 C CA . ASP B 1 89 ? -3.832 -20.562 -15.961 1 97.94 89 ASP B CA 1
ATOM 1714 C C . ASP B 1 89 ? -2.365 -20.141 -16.047 1 97.94 89 ASP B C 1
ATOM 1716 O O . ASP B 1 89 ? -1.706 -20.406 -17.062 1 97.94 89 ASP B O 1
ATOM 1720 N N . LEU B 1 90 ? -1.859 -19.469 -15.07 1 97.56 90 LEU B N 1
ATOM 1721 C CA . LEU B 1 90 ? -0.48 -19 -14.992 1 97.56 90 LEU B CA 1
ATOM 1722 C C . LEU B 1 90 ? -0.18 -18.016 -16.125 1 97.56 90 LEU B C 1
ATOM 1724 O O . LEU B 1 90 ? 0.939 -17.984 -16.641 1 97.56 90 LEU B O 1
ATOM 1728 N N . LYS B 1 91 ? -1.261 -17.406 -16.531 1 97.88 91 LYS B N 1
ATOM 1729 C CA . LYS B 1 91 ? -1.102 -16.297 -17.469 1 97.88 91 LYS B CA 1
ATOM 1730 C C . LYS B 1 91 ? -1.104 -14.953 -16.734 1 97.88 91 LYS B C 1
ATOM 1732 O O . LYS B 1 91 ? -1.902 -14.742 -15.82 1 97.88 91 LYS B O 1
ATOM 1737 N N . GLN B 1 92 ? -0.232 -14.086 -17.266 1 97.69 92 GLN B N 1
ATOM 1738 C CA . GLN B 1 92 ? -0.164 -12.758 -16.656 1 97.69 92 GLN B CA 1
ATOM 1739 C C . GLN B 1 92 ? -1.471 -11.992 -16.859 1 97.69 92 GLN B C 1
ATOM 1741 O O . GLN B 1 92 ? -1.984 -11.906 -17.969 1 97.69 92 GLN B O 1
ATOM 1746 N N . ILE B 1 93 ? -2.033 -11.477 -15.773 1 97.19 93 ILE B N 1
ATOM 1747 C CA . ILE B 1 93 ? -3.238 -10.664 -15.898 1 97.19 93 ILE B CA 1
ATOM 1748 C C . ILE B 1 93 ? -2.881 -9.281 -16.453 1 97.19 93 ILE B C 1
ATOM 1750 O O . ILE B 1 93 ? -1.796 -8.766 -16.172 1 97.19 93 ILE B O 1
ATOM 1754 N N . PRO B 1 94 ? -3.76 -8.648 -17.141 1 95.38 94 PRO B N 1
ATOM 1755 C CA . PRO B 1 94 ? -3.424 -7.398 -17.828 1 95.38 94 PRO B CA 1
ATOM 1756 C C . PRO B 1 94 ? -3.584 -6.168 -16.938 1 95.38 94 PRO B C 1
ATOM 1758 O O . PRO B 1 94 ? -3.309 -5.047 -17.375 1 95.38 94 PRO B O 1
ATOM 1761 N N . VAL B 1 95 ? -4.16 -6.234 -15.719 1 95.56 95 VAL B N 1
ATOM 1762 C CA . VAL B 1 95 ? -4.355 -5.109 -14.82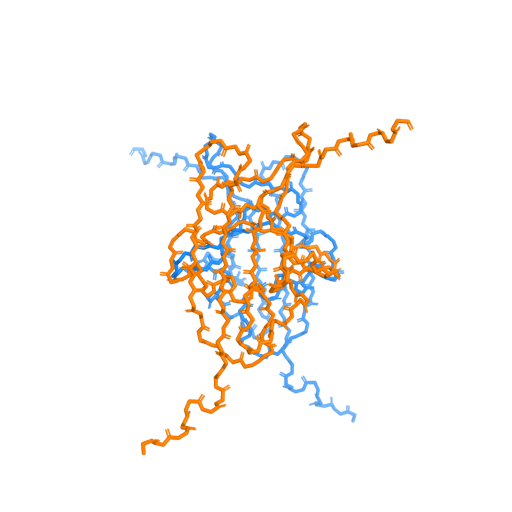 1 95.56 95 VAL B CA 1
ATOM 1763 C C . VAL B 1 95 ? -3.674 -5.391 -13.477 1 95.56 95 VAL B C 1
ATOM 1765 O O . VAL B 1 95 ? -3.248 -6.52 -13.219 1 95.56 95 VAL B O 1
ATOM 1768 N N . GLY B 1 96 ? -3.555 -4.383 -12.68 1 95.81 96 GLY B N 1
ATOM 1769 C CA . GLY B 1 96 ? -2.857 -4.512 -11.406 1 95.81 96 GLY B CA 1
ATOM 1770 C C . GLY B 1 96 ? -3.74 -5.031 -10.289 1 95.81 96 GLY B C 1
ATOM 1771 O O . GLY B 1 96 ? -4.922 -5.309 -10.5 1 95.81 96 GLY B O 1
ATOM 1772 N N . ALA B 1 97 ? -3.115 -5.078 -9.125 1 97.94 97 ALA B N 1
ATOM 1773 C CA . ALA B 1 97 ? -3.74 -5.668 -7.941 1 97.94 97 ALA B CA 1
ATOM 1774 C C . ALA B 1 97 ? -4.961 -4.863 -7.504 1 97.94 97 ALA B C 1
ATOM 1776 O O . ALA B 1 97 ? -5.895 -5.406 -6.91 1 97.94 97 ALA B O 1
ATOM 1777 N N . SER B 1 98 ? -4.965 -3.559 -7.793 1 97.44 98 SER B N 1
ATOM 1778 C CA . SER B 1 98 ? -6.055 -2.686 -7.371 1 97.44 98 SER B CA 1
ATOM 1779 C C . SER B 1 98 ? -7.285 -2.871 -8.25 1 97.44 98 SER B C 1
ATOM 1781 O O . SER B 1 98 ? -8.406 -2.58 -7.828 1 97.44 98 SER B O 1
ATOM 1783 N N . SER B 1 99 ? -7.121 -3.338 -9.484 1 96.75 99 SER B N 1
ATOM 1784 C CA . SER B 1 99 ? -8.211 -3.393 -10.453 1 96.75 99 SER B CA 1
ATOM 1785 C C . SER B 1 99 ? -8.719 -4.816 -10.641 1 96.75 99 SER B C 1
ATOM 1787 O O . SER B 1 99 ? -9.883 -5.027 -10.977 1 96.75 99 SER B O 1
ATOM 1789 N N . TYR B 1 100 ? -7.848 -5.793 -10.422 1 98.06 100 TYR B N 1
ATOM 1790 C CA . TYR B 1 100 ? -8.219 -7.18 -10.68 1 98.06 100 TYR B CA 1
ATOM 1791 C C . TYR B 1 100 ? -9.117 -7.723 -9.578 1 98.06 100 TYR B C 1
ATOM 1793 O O . TYR B 1 100 ? -8.812 -7.59 -8.391 1 98.06 100 TYR B O 1
ATOM 1801 N N . LYS B 1 101 ? -10.211 -8.312 -10.008 1 98.06 101 LYS B N 1
ATOM 1802 C CA . LYS B 1 101 ? -11.141 -8.961 -9.094 1 98.06 101 LYS B CA 1
ATOM 1803 C C . LYS B 1 101 ? -11.227 -10.461 -9.375 1 98.06 101 LYS B C 1
ATOM 1805 O O . LYS B 1 101 ? -11.93 -10.883 -10.297 1 98.06 101 LYS B O 1
ATOM 1810 N N . PRO B 1 102 ? -10.539 -11.289 -8.57 1 97.69 102 PRO B N 1
ATOM 1811 C CA . PRO B 1 102 ? -10.547 -12.727 -8.852 1 97.69 102 PRO B CA 1
ATOM 1812 C C . PRO B 1 102 ? -11.938 -13.336 -8.758 1 97.69 102 PRO B C 1
ATOM 1814 O O . PRO B 1 102 ? -12.766 -12.883 -7.973 1 97.69 102 PRO B O 1
ATOM 1817 N N . CYS B 1 103 ? -12.148 -14.367 -9.469 1 95.69 103 CYS B N 1
ATOM 1818 C CA . CYS B 1 103 ? -13.391 -15.133 -9.445 1 95.69 103 CYS B CA 1
ATOM 1819 C C . CYS B 1 103 ? -13.383 -16.156 -8.305 1 95.69 103 CYS B C 1
ATOM 1821 O O . CYS B 1 103 ? -12.32 -16.516 -7.809 1 95.69 103 CYS B O 1
ATOM 1823 N N . ASN B 1 104 ? -14.609 -16.5 -7.945 1 95.62 104 ASN B N 1
ATOM 1824 C CA . ASN B 1 104 ? -14.727 -17.578 -6.969 1 95.62 104 ASN B CA 1
ATOM 1825 C C . ASN B 1 104 ? -13.93 -18.812 -7.402 1 95.62 104 ASN B C 1
ATOM 1827 O O . ASN B 1 104 ? -14.047 -19.266 -8.539 1 95.62 104 ASN B O 1
ATOM 1831 N N . GLY B 1 105 ? -13.07 -19.344 -6.52 1 96.69 105 GLY B N 1
ATOM 1832 C CA . GLY B 1 105 ? -12.32 -20.547 -6.77 1 96.69 105 GLY B CA 1
ATOM 1833 C C . GLY B 1 105 ? -11.023 -20.312 -7.52 1 96.69 105 GLY B C 1
ATOM 1834 O O . GLY B 1 105 ? -10.242 -21.234 -7.746 1 96.69 105 GLY B O 1
ATOM 1835 N N . GLU B 1 106 ? -10.742 -19.094 -7.898 1 98 106 GLU B N 1
ATOM 1836 C CA . GLU B 1 106 ? -9.555 -18.766 -8.68 1 98 106 GLU B CA 1
ATOM 1837 C C . GLU B 1 106 ? -8.289 -18.891 -7.84 1 98 106 GLU B C 1
ATOM 1839 O O . GLU B 1 106 ? -8.312 -18.656 -6.629 1 98 106 GLU B O 1
ATOM 1844 N N . VAL B 1 107 ? -7.203 -19.328 -8.5 1 98.69 107 VAL B N 1
ATOM 1845 C CA . VAL B 1 107 ? -5.859 -19.266 -7.93 1 98.69 107 VAL B CA 1
ATOM 1846 C C . VAL B 1 107 ? -5.086 -18.109 -8.555 1 98.69 107 VAL B C 1
ATOM 1848 O O . VAL B 1 107 ? -4.938 -18.047 -9.781 1 98.69 107 VAL B O 1
ATOM 1851 N N . VAL B 1 108 ? -4.723 -17.188 -7.785 1 98.81 108 VAL B N 1
ATOM 1852 C CA . VAL B 1 108 ? -3.898 -16.094 -8.258 1 98.81 108 VAL B CA 1
ATOM 1853 C C . VAL B 1 108 ? -2.488 -16.219 -7.68 1 98.81 108 VAL B C 1
ATOM 1855 O O . VAL B 1 108 ? -2.318 -16.438 -6.48 1 98.81 108 VAL B O 1
ATOM 1858 N N . THR B 1 109 ? -1.486 -16.078 -8.492 1 98.88 109 THR B N 1
ATOM 1859 C CA . THR B 1 109 ? -0.099 -16.266 -8.086 1 98.88 109 THR B CA 1
ATOM 1860 C C . THR B 1 109 ? 0.703 -14.977 -8.281 1 98.88 109 THR B C 1
ATOM 1862 O O . THR B 1 109 ? 0.757 -14.438 -9.383 1 98.88 109 THR B O 1
ATOM 1865 N N . PHE B 1 110 ? 1.198 -14.484 -7.227 1 98.88 110 PHE B N 1
ATOM 1866 C CA . PHE B 1 110 ? 2.295 -13.531 -7.336 1 98.88 110 PHE B CA 1
ATOM 1867 C C . PHE B 1 110 ? 3.619 -14.25 -7.555 1 98.88 110 PHE B C 1
ATOM 1869 O O . PHE B 1 110 ? 4.105 -14.953 -6.664 1 98.88 110 PHE B O 1
ATOM 1876 N N . ASN B 1 111 ? 4.227 -14 -8.672 1 98.81 111 ASN B N 1
ATOM 1877 C CA . ASN B 1 111 ? 5.426 -14.719 -9.102 1 98.81 111 ASN B CA 1
ATOM 1878 C C . ASN B 1 111 ? 6.609 -13.773 -9.273 1 98.81 111 ASN B C 1
ATOM 1880 O O . ASN B 1 111 ? 6.547 -12.836 -10.062 1 98.81 111 ASN B O 1
ATOM 1884 N N . PHE B 1 112 ? 7.66 -14.031 -8.492 1 98.44 112 PHE B N 1
ATOM 1885 C CA . PHE B 1 112 ? 8.875 -13.25 -8.664 1 98.44 112 PHE B CA 1
ATOM 1886 C C . PHE B 1 112 ? 9.555 -13.594 -9.992 1 98.44 112 PHE B C 1
ATOM 1888 O O . PHE B 1 112 ? 9.859 -14.758 -10.25 1 98.44 112 PHE B O 1
ATOM 1895 N N . LYS B 1 113 ? 9.773 -12.539 -10.82 1 96.69 113 LYS B N 1
ATOM 1896 C CA . LYS B 1 113 ? 10.18 -12.758 -12.203 1 96.69 113 LYS B CA 1
ATOM 1897 C C . LYS B 1 113 ? 11.398 -11.914 -12.562 1 96.69 113 LYS B C 1
ATOM 1899 O O . LYS B 1 113 ? 11.57 -10.812 -12.031 1 96.69 113 LYS B O 1
ATOM 1904 N N . LYS B 1 114 ? 12.297 -12.43 -13.359 1 94.81 114 LYS B N 1
ATOM 1905 C CA . LYS B 1 114 ? 13.375 -11.688 -13.992 1 94.81 114 LYS B CA 1
ATOM 1906 C C . LYS B 1 114 ? 13.141 -11.531 -15.492 1 94.81 114 LYS B C 1
ATOM 1908 O O . LYS B 1 114 ? 12.875 -12.516 -16.188 1 94.81 114 LYS B O 1
ATOM 1913 N N . GLU B 1 115 ? 13.164 -10.25 -15.945 1 90.19 115 GLU B N 1
ATOM 1914 C CA . GLU B 1 115 ? 12.984 -10.008 -17.375 1 90.19 115 GLU B CA 1
ATOM 1915 C C . GLU B 1 115 ? 14.234 -10.391 -18.172 1 90.19 115 GLU B C 1
ATOM 1917 O O . GLU B 1 115 ? 15.352 -10.062 -17.766 1 90.19 115 GLU B O 1
ATOM 1922 N N . THR B 1 116 ? 14.211 -11.43 -18.922 1 78.75 116 THR B N 1
ATOM 1923 C CA . THR B 1 116 ? 15.328 -11.836 -19.781 1 78.75 116 THR B CA 1
ATOM 1924 C C . THR B 1 116 ? 15.352 -11.023 -21.062 1 78.75 116 THR B C 1
ATOM 1926 O O . THR B 1 116 ? 14.297 -10.648 -21.578 1 78.75 116 THR B O 1
ATOM 1929 N N . ASP B 1 117 ? 16.438 -10.062 -21.203 1 62.56 117 ASP B N 1
ATOM 1930 C CA . ASP B 1 117 ? 16.656 -9.352 -22.453 1 62.56 117 ASP B CA 1
ATOM 1931 C C . ASP B 1 117 ? 16.484 -10.281 -23.641 1 62.56 117 ASP B C 1
ATOM 1933 O O . ASP B 1 117 ? 17.281 -11.219 -23.828 1 62.56 117 ASP B O 1
ATOM 1937 N N . ASN B 1 118 ? 15.523 -10.922 -23.875 1 45.94 118 ASN B N 1
ATOM 1938 C CA . ASN B 1 118 ? 15.547 -11.648 -25.141 1 45.94 118 ASN B CA 1
ATOM 1939 C C . ASN B 1 118 ? 15.758 -10.719 -26.328 1 45.94 118 ASN B C 1
ATOM 1941 O O . ASN B 1 118 ? 14.82 -10.031 -26.75 1 45.94 118 ASN B O 1
ATOM 1945 N N . LYS B 1 119 ? 16.891 -9.82 -26.406 1 45.94 119 LYS B N 1
ATOM 1946 C CA . LYS B 1 119 ? 17.156 -9.391 -27.766 1 45.94 119 LYS B CA 1
ATOM 1947 C C . LYS B 1 119 ? 16.969 -10.539 -28.75 1 45.94 119 LYS B C 1
ATOM 1949 O O . LYS B 1 119 ? 17.516 -11.625 -28.562 1 45.94 119 LYS B O 1
ATOM 1954 N N . CYS B 1 120 ? 15.688 -10.617 -29.344 1 36.66 120 CYS B N 1
ATOM 1955 C CA . CYS B 1 120 ? 15.562 -11.523 -30.484 1 36.66 120 CYS B CA 1
ATOM 1956 C C . CYS B 1 120 ? 16.875 -11.609 -31.266 1 36.66 120 CYS B C 1
ATOM 1958 O O . CYS B 1 120 ? 17.5 -10.586 -31.547 1 36.66 120 CYS B O 1
ATOM 1960 N N . PRO B 1 121 ? 17.266 -12.938 -31.422 1 37.09 121 PRO B N 1
ATOM 1961 C CA . PRO B 1 121 ? 18.438 -12.945 -32.312 1 37.09 121 PRO B CA 1
ATOM 1962 C C . PRO B 1 121 ? 18.219 -12.141 -33.594 1 37.09 121 PRO B C 1
ATOM 1964 O O . PRO B 1 121 ? 17.078 -11.984 -34.031 1 37.09 121 PRO B O 1
#

Secondary structure (DSSP, 8-state):
---GGGG-EEEEEEEEE-SSSSPEEEEEEEEE-TT--HHHHHHHHHHH-GGG-EEEEEETTTEEEEEEETTEE--TTTT-EEEEEE-TTSPBPSS-TTT--PPTT-EEEEEEEE-------/---TTTT-EEEEEEEEE-SSSSPEEEEEEEEE-TT--HHHHHHHHHHH-GGG-EEEEEETTTEEEEEEETTEE--TTTT-EEEEEE-TTSPBPSS-TTT--PPTT-EEEEEEEE-------

Nearest PDB structures (foldseek):
  5nrp-assembly1_A  TM=8.220E-01  e=1.172E-07  Homo sapiens
  7qbf-assembly1_A  TM=7.624E-01  e=1.244E-07  Homo sapiens
  7qbe-assembly1_A  TM=7.567E-01  e=1.487E-07  Homo sapiens
  7qbd-assembly1_A  TM=7.624E-01  e=2.126E-07  Homo sapiens
  8w9a-assembly1_A  TM=4.914E-01  e=1.673E-01  Homo sapiens

Sequence (242 aa):
MGSYLSGFCYVKLKIQNDIQPEHFEYSVTLWNLPKQPLIRLLEHAADEDPHFKFTATYFDGKGYFIDAINGLAGEWDPDKTYWEILDSDLKQIPVGASSYKPCNGEVVTFNFKKETDNKCPMGSYLSGFCYVKLKIQNDIQPEHFEYSVTLWNLPKQPLIRLLEHAADEDPHFKFTATYFDGKGYFIDAINGLAGEWDPDKTYWEILDSDLKQIPVGASSYKPCNGEVVTFNFKKETDNKCP

InterPro domains:
  IPR027954 Transcobalamin-like, C-terminal domain [PF14478] (61-114)
  IPR051588 Eukaryotic Cobalamin Transport [PTHR10559] (12-114)

pLDDT: mean 91.42, std 15.41, range [32.78, 98.94]

Organism: Lottia gigantea (NCBI:txid225164)

Radius of gyration: 20.08 Å; Cα contacts (8 Å, |Δi|>4): 522; chains: 2; bounding box: 52×52×63 Å